Protein AF-A0A929H398-F1 (afdb_monomer_lite)

Radius of gyration: 27.35 Å; chains: 1; bounding box: 56×85×60 Å

Secondary structure (DSSP, 8-state):
-HHHHHHHHHHHHHHHHHHHHHHHHHHHHHHHHHHHHHHHHHHHHHHHHHHTT---HHHHHHHHHHHHHHTT-HHHHHHHTT--TTSHHHHHHHTTTGGGEEEEEEEES-HHHHHHHHHH-EEEES-HHHHSEEE-S-HHHHHHHHHHHGGG-SEEEEEEEEHHHHHHHHHHHHHH--TT--HHHHSBSS--EE-TT--EEEEE-GGGEEEEEETTT--EEE-TT--TT---HHHHHHHHHHHHHHHH--

pLDDT: mean 85.52, std 15.22, range [41.62, 98.5]

Structure (mmCIF, N/CA/C/O backbone):
data_AF-A0A929H398-F1
#
_entry.id   AF-A0A929H398-F1
#
loop_
_atom_site.group_PDB
_atom_site.id
_atom_site.type_symbol
_atom_site.label_atom_id
_atom_site.label_alt_id
_atom_site.label_comp_id
_atom_site.label_asym_id
_atom_site.label_entity_id
_atom_site.label_seq_id
_atom_site.pdbx_PDB_ins_code
_atom_site.Cartn_x
_atom_site.Cartn_y
_atom_site.Cartn_z
_atom_site.occupancy
_atom_site.B_iso_or_equiv
_atom_site.auth_seq_id
_atom_site.auth_comp_id
_atom_site.auth_asym_id
_atom_site.auth_atom_id
_atom_site.pdbx_PDB_model_num
ATOM 1 N N . MET A 1 1 ? -36.535 66.398 -5.851 1.00 57.38 1 MET A N 1
ATOM 2 C CA . MET A 1 1 ? -36.040 65.044 -5.515 1.00 57.38 1 MET A CA 1
ATOM 3 C C . MET A 1 1 ? -34.559 65.052 -5.127 1.00 57.38 1 MET A C 1
ATOM 5 O O . MET A 1 1 ? -34.169 64.205 -4.336 1.00 57.38 1 MET A O 1
ATOM 9 N N . ASP A 1 2 ? -33.770 66.042 -5.559 1.00 66.31 2 ASP A N 1
ATOM 10 C CA . ASP A 1 2 ? -32.311 66.081 -5.338 1.00 66.31 2 ASP A CA 1
ATOM 11 C C . ASP A 1 2 ? -31.867 66.218 -3.870 1.00 66.31 2 ASP A C 1
ATOM 13 O O . ASP A 1 2 ? -30.884 65.599 -3.474 1.00 66.31 2 ASP A O 1
ATOM 17 N N . ASN A 1 3 ? -32.626 66.926 -3.023 1.00 66.12 3 ASN A N 1
ATOM 18 C CA . ASN A 1 3 ? -32.291 67.088 -1.596 1.00 66.12 3 ASN A CA 1
ATOM 19 C C . ASN A 1 3 ? -32.409 65.798 -0.767 1.00 66.12 3 ASN A C 1
ATOM 21 O O . ASN A 1 3 ? -31.748 65.654 0.256 1.00 66.12 3 ASN A O 1
ATOM 25 N N . LEU A 1 4 ? -33.247 64.848 -1.186 1.00 71.19 4 LEU A N 1
ATOM 26 C CA . LEU A 1 4 ? -33.397 63.568 -0.484 1.00 71.19 4 LEU A CA 1
ATOM 27 C C . LEU A 1 4 ? -32.211 62.641 -0.779 1.00 71.19 4 LEU A C 1
ATOM 29 O O . LEU A 1 4 ? -31.753 61.916 0.103 1.00 71.19 4 LEU A O 1
ATOM 33 N N . PHE A 1 5 ? -31.679 62.715 -2.001 1.00 73.00 5 PHE A N 1
ATOM 34 C CA . PHE A 1 5 ? -30.538 61.915 -2.432 1.00 73.00 5 PHE A CA 1
ATOM 35 C C . PHE A 1 5 ? -29.233 62.379 -1.768 1.00 73.00 5 PHE A C 1
ATOM 37 O O . PHE A 1 5 ? -28.449 61.547 -1.318 1.00 73.00 5 PHE A O 1
ATOM 44 N N . THR A 1 6 ? -29.038 63.692 -1.611 1.00 73.06 6 THR A N 1
ATOM 45 C CA . THR A 1 6 ? -27.877 64.258 -0.901 1.00 73.06 6 THR A CA 1
ATOM 46 C C . THR A 1 6 ? -27.891 63.971 0.600 1.00 73.06 6 THR A C 1
ATOM 48 O O . THR A 1 6 ? -26.841 63.677 1.175 1.00 73.06 6 THR A O 1
ATOM 51 N N . ILE A 1 7 ? -29.062 63.981 1.246 1.00 74.50 7 ILE A N 1
ATOM 52 C CA . ILE A 1 7 ? -29.181 63.614 2.668 1.00 74.50 7 ILE A CA 1
ATOM 53 C C . ILE A 1 7 ? -28.866 62.127 2.869 1.00 74.50 7 ILE A C 1
ATOM 55 O O . ILE A 1 7 ? -28.100 61.784 3.768 1.00 74.50 7 ILE A O 1
ATOM 59 N N . LEU A 1 8 ? -29.381 61.244 2.007 1.00 74.50 8 LEU A N 1
ATOM 60 C CA . LEU A 1 8 ? -29.089 59.808 2.069 1.00 74.50 8 LEU A CA 1
ATOM 61 C C . LEU A 1 8 ? -27.610 59.499 1.794 1.00 74.50 8 LEU A C 1
ATOM 63 O O . LEU A 1 8 ? -27.027 58.665 2.487 1.00 74.50 8 LEU A O 1
ATOM 67 N N . SER A 1 9 ? -26.973 60.189 0.841 1.00 73.12 9 SER A N 1
ATOM 68 C CA . SER A 1 9 ? -25.541 60.007 0.574 1.00 73.12 9 SER A CA 1
ATOM 69 C C . SER A 1 9 ? -24.669 60.485 1.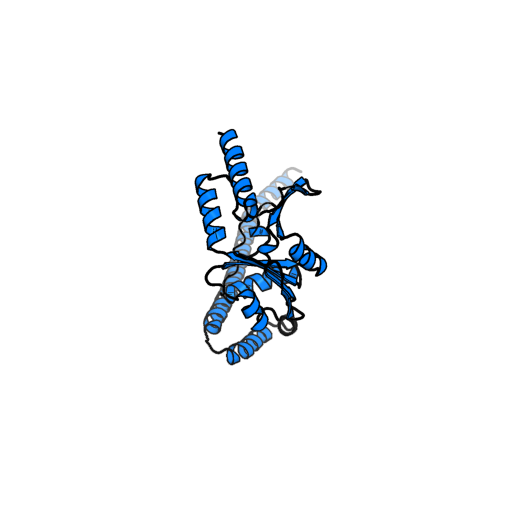735 1.00 73.12 9 SER A C 1
ATOM 71 O O . SER A 1 9 ? -23.677 59.835 2.061 1.00 73.12 9 SER A O 1
ATOM 73 N N . PHE A 1 10 ? -25.053 61.583 2.394 1.00 74.56 10 PHE A N 1
ATOM 74 C CA . PHE A 1 10 ? -24.334 62.104 3.555 1.00 74.56 10 PHE A CA 1
ATOM 75 C C . PHE A 1 10 ? -24.488 61.190 4.777 1.00 74.56 10 PHE A C 1
ATOM 77 O O . PHE A 1 10 ? -23.504 60.891 5.452 1.00 74.56 10 PHE A O 1
ATOM 84 N N . LEU A 1 11 ? -25.698 60.673 5.019 1.00 70.69 11 LEU A N 1
ATOM 85 C CA . LEU A 1 11 ? -25.952 59.718 6.098 1.00 70.69 11 LEU A CA 1
ATOM 86 C C . LEU A 1 11 ? -25.154 58.423 5.893 1.00 70.69 11 LEU A C 1
ATOM 88 O O . LEU A 1 11 ? -24.554 57.909 6.833 1.00 70.69 11 LEU A O 1
ATOM 92 N N . ASN A 1 12 ? -25.098 57.921 4.657 1.00 76.12 12 ASN A N 1
ATOM 93 C CA . ASN A 1 12 ? -24.327 56.726 4.330 1.00 76.12 12 ASN A CA 1
ATOM 94 C C . ASN A 1 12 ? -22.818 56.964 4.513 1.00 76.12 12 ASN A C 1
ATOM 96 O O . ASN A 1 12 ? -22.132 56.128 5.089 1.00 76.12 12 ASN A O 1
ATOM 100 N N . TYR A 1 13 ? -22.305 58.130 4.107 1.00 79.50 13 TYR A N 1
ATOM 101 C CA . TYR A 1 13 ? -20.902 58.499 4.322 1.00 79.50 13 TYR A CA 1
ATOM 102 C C . TYR A 1 13 ? -20.543 58.604 5.812 1.00 79.50 13 TYR A C 1
ATOM 104 O O . TYR A 1 13 ? -19.479 58.146 6.222 1.00 79.50 13 TYR A O 1
ATOM 112 N N . ALA A 1 14 ? -21.445 59.148 6.633 1.00 80.75 14 ALA A N 1
ATOM 113 C CA . ALA A 1 14 ? -21.230 59.277 8.070 1.00 80.75 14 ALA A CA 1
ATOM 114 C C . ALA A 1 14 ? -21.333 57.934 8.815 1.00 80.75 14 ALA A C 1
ATOM 116 O O . ALA A 1 14 ? -20.561 57.697 9.736 1.00 80.75 14 ALA A O 1
ATOM 117 N N . ILE A 1 15 ? -22.258 57.046 8.430 1.00 85.94 15 ILE A N 1
ATOM 118 C CA . ILE A 1 15 ? -22.543 55.794 9.160 1.00 85.94 15 ILE A CA 1
ATOM 119 C C . ILE A 1 15 ? -21.623 54.642 8.729 1.00 85.94 15 ILE A C 1
ATOM 121 O O . ILE A 1 15 ? -21.245 53.807 9.555 1.00 85.94 15 ILE A O 1
ATOM 125 N N . ARG A 1 16 ? -21.221 54.598 7.453 1.00 86.75 16 ARG A N 1
ATOM 126 C CA . ARG A 1 16 ? -20.368 53.543 6.886 1.00 86.75 16 ARG A CA 1
ATOM 127 C C . ARG A 1 16 ? -19.081 53.251 7.677 1.00 86.75 16 ARG A C 1
ATOM 129 O O . ARG A 1 16 ? -18.865 52.071 7.953 1.00 86.75 16 ARG A O 1
ATOM 136 N N . PRO A 1 17 ? -18.258 54.232 8.107 1.00 89.75 17 PRO A N 1
ATOM 137 C CA . PRO A 1 17 ? -17.037 53.926 8.858 1.00 89.75 17 PRO A CA 1
ATOM 138 C C . PRO A 1 17 ? -17.324 53.248 10.206 1.00 89.75 17 PRO A C 1
ATOM 140 O O . PRO A 1 17 ? -16.555 52.394 10.639 1.00 89.75 17 PRO A O 1
ATOM 143 N N . TYR A 1 18 ? -18.450 53.563 10.855 1.00 92.38 18 TYR A N 1
ATOM 144 C CA . TYR A 1 18 ? -18.839 52.924 12.116 1.00 92.38 18 TYR A CA 1
ATOM 145 C C . TYR A 1 18 ? -19.336 51.488 11.913 1.00 92.38 18 TYR A C 1
ATOM 147 O O . TYR A 1 18 ? -19.052 50.626 12.742 1.00 92.38 18 TYR A O 1
ATOM 155 N N . LEU A 1 19 ? -20.031 51.207 10.804 1.00 91.81 19 LEU A N 1
ATOM 156 C CA . LEU A 1 19 ? -20.419 49.841 10.435 1.00 91.81 19 LEU A CA 1
ATOM 157 C C . LEU A 1 19 ? -19.199 48.982 10.088 1.00 91.81 19 LEU A C 1
ATOM 159 O O . LEU A 1 19 ? -19.104 47.844 10.548 1.00 91.81 19 LEU A O 1
ATOM 163 N N . GLU A 1 20 ? -18.250 49.529 9.326 1.00 89.38 20 GLU A N 1
ATOM 164 C CA . GLU A 1 20 ? -16.993 48.851 8.990 1.00 89.38 20 GLU A CA 1
ATOM 165 C C . GLU A 1 20 ? -16.172 48.550 10.256 1.00 89.38 20 GLU A C 1
ATOM 167 O O . GLU A 1 20 ? -15.703 47.424 10.439 1.00 89.38 20 GLU A O 1
ATOM 172 N N . LEU A 1 21 ? -16.084 49.506 11.187 1.00 94.00 21 LEU A N 1
ATOM 173 C CA . LEU A 1 21 ? -15.410 49.317 12.474 1.00 94.00 21 LEU A CA 1
ATOM 174 C C . LEU A 1 21 ? -16.133 48.291 13.364 1.00 94.00 21 LEU A C 1
ATOM 176 O O . LEU A 1 21 ? -15.485 47.454 13.996 1.00 94.00 21 LEU A O 1
ATOM 180 N N . GLY A 1 22 ? -17.469 48.295 13.374 1.00 95.62 22 GLY A N 1
ATOM 181 C CA . GLY A 1 22 ? -18.275 47.299 14.080 1.00 95.62 22 GLY A CA 1
ATOM 182 C C . GLY A 1 22 ? -18.056 45.879 13.551 1.00 95.62 22 GLY A C 1
ATOM 183 O O . GLY A 1 22 ? -17.821 44.956 14.331 1.00 95.62 22 GLY A O 1
ATOM 184 N N . LEU A 1 23 ? -18.056 45.703 12.226 1.00 93.38 23 LEU A N 1
ATOM 185 C CA . LEU A 1 23 ? -17.760 44.418 11.585 1.00 93.38 23 LEU A CA 1
ATOM 186 C C . LEU A 1 23 ? -16.341 43.935 11.903 1.00 93.38 23 LEU A C 1
ATOM 188 O O . LEU A 1 23 ? -16.146 42.753 12.194 1.00 93.38 23 LEU A O 1
ATOM 192 N N . PHE A 1 24 ? -15.363 44.842 11.905 1.00 95.62 24 PHE A N 1
ATOM 193 C CA . PHE A 1 24 ? -13.982 44.516 12.251 1.00 95.62 24 PHE A CA 1
ATOM 194 C C . PHE A 1 24 ? -13.849 44.012 13.697 1.00 95.62 24 PHE A C 1
ATOM 196 O O . PHE A 1 24 ? -13.188 43.001 13.944 1.00 95.62 24 PHE A O 1
ATOM 203 N N . LEU A 1 25 ? -14.536 44.648 14.652 1.00 96.38 25 LEU A N 1
ATOM 204 C CA . LEU A 1 25 ? -14.557 44.198 16.047 1.00 96.38 25 LEU A CA 1
ATOM 205 C C . LEU A 1 25 ? -15.201 42.814 16.203 1.00 96.38 25 LEU A C 1
ATOM 207 O O . LEU A 1 25 ? -14.658 41.966 16.913 1.00 96.38 25 LEU A O 1
ATOM 211 N N . ILE A 1 26 ? -16.313 42.549 15.509 1.00 96.31 26 ILE A N 1
ATOM 212 C CA . ILE A 1 26 ? -16.963 41.228 15.516 1.00 96.31 26 ILE A CA 1
ATOM 213 C C . ILE A 1 26 ? -16.012 40.159 14.969 1.00 96.31 26 ILE A C 1
ATOM 215 O O . ILE A 1 26 ? -15.883 39.083 15.558 1.00 96.31 26 ILE A O 1
ATOM 219 N N . LEU A 1 27 ? -15.300 40.459 13.879 1.00 95.06 27 LEU A N 1
ATOM 220 C CA . LEU A 1 27 ? -14.342 39.532 13.284 1.00 95.06 27 LEU A CA 1
ATOM 221 C C . LEU A 1 27 ? -13.202 39.192 14.255 1.00 95.06 27 LEU A C 1
ATOM 223 O O . LEU A 1 27 ? -12.856 38.020 14.395 1.00 95.06 27 LEU A O 1
ATOM 227 N N . ILE A 1 28 ? -12.661 40.179 14.978 1.00 96.56 28 ILE A N 1
ATOM 228 C CA . ILE A 1 28 ? -11.625 39.952 16.000 1.00 96.56 28 ILE A CA 1
ATOM 229 C C . ILE A 1 28 ? -12.134 39.020 17.103 1.00 96.56 28 ILE A C 1
ATOM 231 O O . ILE A 1 28 ? -11.418 38.101 17.503 1.00 96.56 28 ILE A O 1
ATOM 235 N N . VAL A 1 29 ? -13.371 39.212 17.573 1.00 96.44 29 VAL A N 1
ATOM 236 C CA . VAL A 1 29 ? -13.972 38.343 18.597 1.00 96.44 29 VAL A CA 1
ATOM 237 C C . VAL A 1 29 ? -14.114 36.910 18.082 1.00 96.44 29 VAL A C 1
ATOM 239 O O . VAL A 1 29 ? -13.760 35.969 18.794 1.00 96.44 29 VAL A O 1
ATOM 242 N N . ILE A 1 30 ? -14.561 36.728 16.836 1.00 96.19 30 ILE A N 1
ATOM 243 C CA . ILE A 1 30 ? -14.689 35.404 16.211 1.00 96.19 30 ILE A CA 1
ATOM 244 C C . ILE A 1 30 ? -13.317 34.736 16.059 1.00 96.19 30 ILE A C 1
ATOM 246 O O . ILE A 1 30 ? -13.159 33.576 16.440 1.00 96.19 30 ILE A O 1
ATOM 250 N N . ILE A 1 31 ? -12.310 35.455 15.553 1.00 94.69 31 ILE A N 1
ATOM 251 C CA . ILE A 1 31 ? -10.945 34.931 15.398 1.00 94.69 31 ILE A CA 1
ATOM 252 C C . ILE A 1 31 ? -10.363 34.554 16.764 1.00 94.69 31 ILE A C 1
ATOM 254 O O . ILE A 1 31 ? -9.813 33.464 16.912 1.00 94.69 31 ILE A O 1
ATOM 258 N N . GLY A 1 32 ? -10.527 35.405 17.780 1.00 95.88 32 GLY A N 1
ATOM 259 C CA . GLY A 1 32 ? -10.082 35.126 19.145 1.00 95.88 32 GLY A CA 1
ATOM 260 C C . GLY A 1 32 ? -10.767 33.895 19.739 1.00 95.88 32 GLY A C 1
ATOM 261 O O . GLY A 1 32 ? -10.106 33.031 20.318 1.00 95.88 32 GLY A O 1
ATOM 262 N N . TYR A 1 33 ? -12.079 33.759 19.537 1.00 96.25 33 TYR A N 1
ATOM 263 C CA . TYR A 1 33 ? -12.840 32.586 19.958 1.00 96.25 33 TYR A CA 1
ATOM 264 C C . TYR A 1 33 ? -12.350 31.303 19.274 1.00 96.25 33 TYR A C 1
ATOM 266 O O . TYR A 1 33 ? -12.095 30.301 19.948 1.00 96.25 33 TYR A O 1
ATOM 274 N N . LEU A 1 34 ? -12.166 31.336 17.951 1.00 90.69 34 LEU A N 1
ATOM 275 C CA . LEU A 1 34 ? -11.650 30.205 17.178 1.00 90.69 34 LEU A CA 1
ATOM 276 C C . LEU A 1 34 ? -10.226 29.839 17.603 1.00 90.69 34 LEU A C 1
ATOM 278 O O . LEU A 1 34 ? -9.928 28.659 17.786 1.00 90.69 34 LEU A O 1
ATOM 282 N N . TYR A 1 35 ? -9.366 30.829 17.836 1.00 92.56 35 TYR A N 1
ATOM 283 C CA . TYR A 1 35 ? -8.008 30.615 18.326 1.00 92.56 35 TYR A CA 1
ATOM 284 C C . TYR A 1 35 ? -8.000 29.947 19.707 1.00 92.56 35 TYR A C 1
ATOM 286 O O . TYR A 1 35 ? -7.273 28.977 19.926 1.00 92.56 35 TYR A O 1
ATOM 294 N N . LEU A 1 36 ? -8.853 30.398 20.632 1.00 89.00 36 LEU A N 1
ATOM 295 C CA . LEU A 1 36 ? -8.996 29.773 21.950 1.00 89.00 36 LEU A CA 1
ATOM 296 C C . LEU A 1 36 ? -9.533 28.342 21.853 1.00 89.00 36 LEU A C 1
ATOM 298 O O . LEU A 1 36 ? -9.040 27.456 22.557 1.00 89.00 36 LEU A O 1
ATOM 302 N N . GLN A 1 37 ? -10.508 28.091 20.977 1.00 85.62 37 GLN A N 1
ATOM 303 C CA . GLN A 1 37 ? -11.000 26.740 20.708 1.00 85.62 37 GLN A CA 1
ATOM 304 C C . GLN A 1 37 ? -9.895 25.831 20.158 1.00 85.62 37 GLN A C 1
ATOM 306 O O . GLN A 1 37 ? -9.725 24.711 20.642 1.00 85.62 37 GLN A O 1
ATOM 311 N N . LEU A 1 38 ? -9.120 26.313 19.184 1.00 76.69 38 LEU A N 1
ATOM 312 C CA . LEU A 1 38 ? -8.005 25.574 18.600 1.00 76.69 38 LEU A CA 1
ATOM 313 C C . LEU A 1 38 ? -6.926 25.284 19.643 1.00 76.69 38 LEU A C 1
ATOM 315 O O . LEU A 1 38 ? -6.490 24.142 19.755 1.00 76.69 38 LEU A O 1
ATOM 319 N N . LYS A 1 39 ? -6.560 26.265 20.475 1.00 80.00 39 LYS A N 1
ATOM 320 C CA . LYS A 1 39 ? -5.567 26.083 21.543 1.00 80.00 39 LYS A CA 1
ATOM 321 C C . LYS A 1 39 ? -6.023 25.063 22.588 1.00 80.00 39 LYS A C 1
ATOM 323 O O . LYS A 1 39 ? -5.235 24.211 22.986 1.00 80.00 39 LYS A O 1
ATOM 328 N N . LYS A 1 40 ? -7.300 25.091 22.995 1.00 76.44 40 LYS A N 1
ATOM 329 C CA . LYS A 1 40 ? -7.873 24.071 23.893 1.00 76.44 40 LYS A CA 1
ATOM 330 C C . LYS A 1 40 ? -7.794 22.672 23.282 1.00 76.44 40 LYS A C 1
ATOM 332 O O . LYS A 1 40 ? -7.387 21.741 23.971 1.00 76.44 40 LYS A O 1
ATOM 337 N N . LYS A 1 41 ? -8.132 22.529 21.996 1.00 69.94 41 LYS A N 1
ATOM 338 C CA . LYS A 1 41 ? -8.019 21.250 21.277 1.00 69.94 41 LYS A CA 1
ATOM 339 C C . LYS A 1 41 ? -6.563 20.788 21.174 1.00 69.94 41 LYS A C 1
ATOM 341 O O . LYS A 1 41 ? -6.295 19.617 21.406 1.00 69.94 41 LYS A O 1
ATOM 346 N N . ASN A 1 42 ? -5.626 21.697 20.911 1.00 70.31 42 ASN A N 1
ATOM 347 C CA . ASN A 1 42 ? -4.208 21.367 20.770 1.00 70.31 42 ASN A CA 1
ATOM 348 C C . ASN A 1 42 ? -3.577 20.908 22.095 1.00 70.31 42 ASN A C 1
ATOM 350 O O . ASN A 1 42 ? -2.883 19.898 22.126 1.00 70.31 42 ASN A O 1
ATOM 354 N N . ASN A 1 43 ? -3.892 21.585 23.204 1.00 68.69 43 ASN A N 1
ATOM 355 C CA . ASN A 1 43 ? -3.453 21.164 24.538 1.00 68.69 43 ASN A CA 1
ATOM 356 C C . ASN A 1 43 ? -4.049 19.803 24.929 1.00 68.69 43 ASN A C 1
ATOM 358 O O . ASN A 1 43 ? -3.390 18.994 25.572 1.00 68.69 43 ASN A O 1
ATOM 362 N N . TYR A 1 44 ? -5.295 19.534 24.532 1.00 64.38 44 TYR A N 1
ATOM 363 C CA . TYR A 1 44 ? -5.934 18.241 24.771 1.00 64.38 44 TYR A CA 1
ATOM 364 C C . TYR A 1 44 ? -5.277 17.115 23.957 1.00 64.38 44 TYR A C 1
ATOM 366 O O . TYR A 1 44 ? -5.068 16.025 24.480 1.00 64.38 44 TYR A O 1
ATOM 374 N N . ILE A 1 45 ? -4.888 17.394 22.710 1.00 59.09 45 ILE A N 1
ATOM 375 C CA . ILE A 1 45 ? -4.116 16.468 21.873 1.00 59.09 45 ILE A CA 1
ATOM 376 C C . ILE A 1 45 ? -2.742 16.202 22.500 1.00 59.09 45 ILE A C 1
ATOM 378 O O . ILE A 1 45 ? -2.364 15.044 22.616 1.00 59.09 45 ILE A O 1
ATOM 382 N N . GLN A 1 46 ? -2.032 17.231 22.976 1.00 60.88 46 GLN A N 1
ATOM 383 C CA . GLN A 1 46 ? -0.750 17.052 23.673 1.00 60.88 46 GLN A CA 1
ATOM 384 C C . GLN A 1 46 ? -0.882 16.200 24.943 1.00 60.88 46 GLN A C 1
ATOM 386 O O . GLN A 1 46 ? -0.088 15.293 25.148 1.00 60.88 46 GLN A O 1
ATOM 391 N N . LEU A 1 47 ? -1.940 16.393 25.737 1.00 65.69 47 LEU A N 1
ATOM 392 C CA . LEU A 1 47 ? -2.213 15.546 26.905 1.00 65.69 47 LEU A CA 1
ATOM 393 C C . LEU A 1 47 ? -2.508 14.084 26.537 1.00 65.69 47 LEU A C 1
ATOM 395 O O . LEU A 1 47 ? -2.210 13.188 27.323 1.00 65.69 47 LEU A O 1
ATOM 399 N N . ILE A 1 48 ? -3.103 13.832 25.367 1.00 60.75 48 ILE A N 1
ATOM 400 C CA . ILE A 1 48 ? -3.259 12.474 24.828 1.00 60.75 48 ILE A CA 1
ATOM 401 C C . ILE A 1 48 ? -1.893 11.925 24.394 1.00 60.75 48 ILE A C 1
ATOM 403 O O . ILE A 1 48 ? -1.580 10.784 24.715 1.00 60.75 48 ILE A O 1
ATOM 407 N N . PHE A 1 49 ? -1.064 12.732 23.729 1.00 56.06 49 PHE A N 1
ATOM 408 C CA . PHE A 1 49 ? 0.297 12.358 23.325 1.00 56.06 49 PHE A CA 1
ATOM 409 C C . PHE A 1 49 ? 1.171 11.953 24.517 1.00 56.06 49 PHE A C 1
ATOM 411 O O . PHE A 1 49 ? 1.789 10.891 24.478 1.00 56.06 49 PHE A O 1
ATOM 418 N N . ASP A 1 50 ? 1.169 12.748 25.586 1.00 60.22 50 ASP A N 1
ATOM 419 C CA . ASP A 1 50 ? 1.981 12.493 26.779 1.00 60.22 50 ASP A CA 1
ATOM 420 C C . ASP A 1 50 ? 1.526 11.228 27.526 1.00 60.22 50 ASP A C 1
ATOM 422 O O . ASP A 1 50 ? 2.341 10.521 28.116 1.00 60.22 50 ASP A O 1
ATOM 426 N N . LYS A 1 51 ? 0.226 10.901 27.476 1.00 57.47 51 LYS A N 1
ATOM 427 C CA . LYS A 1 51 ? -0.341 9.716 28.144 1.00 57.47 51 LYS A CA 1
ATOM 428 C C . LYS A 1 51 ? -0.266 8.433 27.319 1.00 57.47 51 LYS A C 1
ATOM 430 O O . LYS A 1 51 ? -0.205 7.356 27.897 1.00 57.47 51 LYS A O 1
ATOM 435 N N . LEU A 1 52 ? -0.214 8.530 25.990 1.00 57.00 52 LEU A N 1
ATOM 436 C CA . LEU A 1 52 ? 0.011 7.384 25.096 1.00 57.00 52 LEU A CA 1
ATOM 437 C C . LEU A 1 52 ? 1.470 6.899 25.086 1.00 57.00 52 LEU A C 1
ATOM 439 O O . LEU A 1 52 ? 1.767 5.864 24.498 1.00 57.00 52 LEU A O 1
ATOM 443 N N . HIS A 1 53 ? 2.388 7.621 25.734 1.00 55.47 53 HIS A N 1
ATOM 444 C CA . HIS A 1 53 ? 3.779 7.198 25.915 1.00 55.47 53 HIS A CA 1
ATOM 445 C C . HIS A 1 53 ? 3.985 6.220 27.091 1.00 55.47 53 HIS A C 1
ATOM 447 O O . HIS A 1 53 ? 5.119 5.837 27.381 1.00 55.47 53 HIS A O 1
ATOM 453 N N . ILE A 1 54 ? 2.912 5.803 27.774 1.00 54.03 54 ILE A N 1
ATOM 454 C CA . ILE A 1 54 ? 2.966 4.854 28.892 1.00 54.03 54 ILE A CA 1
ATOM 455 C C . ILE A 1 54 ? 3.023 3.419 28.337 1.00 54.03 54 ILE A C 1
ATOM 457 O O . ILE A 1 54 ? 2.106 2.958 27.665 1.00 54.03 54 ILE A O 1
ATOM 461 N N . GLN A 1 55 ? 4.128 2.719 28.612 1.00 47.53 55 GLN A N 1
ATOM 462 C CA . GLN A 1 55 ? 4.506 1.396 28.083 1.00 47.53 55 GLN A CA 1
ATOM 463 C C . GLN A 1 55 ? 3.761 0.197 28.714 1.00 47.53 55 GLN A C 1
ATOM 465 O O . GLN A 1 55 ? 4.347 -0.877 28.840 1.00 47.53 55 GLN A O 1
ATOM 470 N N . ASP A 1 56 ? 2.493 0.339 29.108 1.00 56.75 56 ASP A N 1
ATOM 471 C CA . ASP A 1 56 ? 1.750 -0.760 29.745 1.00 56.75 56 ASP A CA 1
ATOM 472 C C . ASP A 1 56 ? 0.452 -1.116 28.979 1.00 56.75 56 ASP A C 1
ATOM 474 O O . ASP A 1 56 ? -0.509 -0.339 28.994 1.00 56.75 56 ASP A O 1
ATOM 478 N N . PRO A 1 57 ? 0.406 -2.261 28.265 1.00 52.22 57 PRO A N 1
ATOM 479 C CA . PRO A 1 57 ? -0.660 -2.595 27.313 1.00 52.22 57 PRO A CA 1
ATOM 480 C C . PRO A 1 57 ? -2.025 -2.905 27.949 1.00 52.22 57 PRO A C 1
ATOM 482 O O . PRO A 1 57 ? -3.049 -2.797 27.266 1.00 52.22 57 PRO A O 1
ATOM 485 N N . GLU A 1 58 ? -2.075 -3.283 29.230 1.00 56.09 58 GLU A N 1
ATOM 486 C CA . GLU A 1 58 ? -3.348 -3.488 29.942 1.00 56.09 58 GLU A CA 1
ATOM 487 C C . GLU A 1 58 ? -3.936 -2.158 30.434 1.00 56.09 58 GLU A C 1
ATOM 489 O O . GLU A 1 58 ? -5.140 -1.924 30.294 1.00 56.09 58 GLU A O 1
ATOM 494 N N . LEU A 1 59 ? -3.077 -1.242 30.892 1.00 55.03 59 LEU A N 1
ATOM 495 C CA . LEU A 1 59 ? -3.463 0.099 31.335 1.00 55.03 59 LEU A CA 1
ATOM 496 C C . LEU A 1 59 ? -3.942 0.973 30.159 1.00 55.03 59 LEU A C 1
ATOM 498 O O . LEU A 1 59 ? -4.903 1.734 30.281 1.00 55.03 59 LEU A O 1
ATOM 502 N N . GLU A 1 60 ? -3.314 0.814 28.989 1.00 60.12 60 GLU A N 1
ATOM 503 C CA . GLU A 1 60 ? -3.621 1.572 27.772 1.00 60.12 60 GLU A CA 1
ATOM 504 C C . GLU A 1 60 ? -5.072 1.356 27.310 1.00 60.12 60 GLU A C 1
ATOM 506 O O . GLU A 1 60 ? -5.752 2.308 26.926 1.00 60.12 60 GLU A O 1
ATOM 511 N N . LYS A 1 61 ? -5.589 0.120 27.385 1.00 57.25 61 LYS A N 1
ATOM 512 C CA . LYS A 1 61 ? -6.961 -0.199 26.955 1.00 57.25 61 LYS A CA 1
ATOM 513 C C . LYS A 1 61 ? -8.007 0.444 27.856 1.00 57.25 61 LYS A C 1
ATOM 515 O O . LYS A 1 61 ? -8.949 1.055 27.347 1.00 57.25 61 LYS A O 1
ATOM 520 N N . GLU A 1 62 ? -7.838 0.330 29.171 1.00 61.50 62 GLU A N 1
ATOM 521 C CA . GLU A 1 62 ? -8.797 0.860 30.140 1.00 61.50 62 GLU A CA 1
ATOM 522 C C . GLU A 1 62 ? -8.812 2.398 30.112 1.00 61.50 62 GLU A C 1
ATOM 524 O O . GLU A 1 62 ? -9.877 3.025 30.028 1.00 61.50 62 GLU A O 1
ATOM 529 N N . GLU A 1 63 ? -7.637 3.028 30.054 1.00 59.72 63 GLU A N 1
ATOM 530 C CA . GLU A 1 63 ? -7.527 4.483 29.974 1.00 59.72 63 GLU A CA 1
ATOM 531 C C . GLU A 1 63 ? -8.017 5.045 28.635 1.00 59.72 63 GLU A C 1
ATOM 533 O O . GLU A 1 63 ? -8.740 6.047 28.629 1.00 59.72 63 GLU A O 1
ATOM 538 N N . LEU A 1 64 ? -7.740 4.375 27.509 1.00 58.34 64 LEU A N 1
ATOM 539 C CA . LEU A 1 64 ? -8.302 4.737 26.205 1.00 58.34 64 LEU A CA 1
ATOM 540 C C . LEU A 1 64 ? -9.828 4.661 26.215 1.00 58.34 64 LEU A C 1
ATOM 542 O O . LEU A 1 64 ? -10.485 5.601 25.766 1.00 58.34 64 LEU A O 1
ATOM 546 N N . THR A 1 65 ? -10.422 3.607 26.782 1.00 56.47 65 THR A N 1
ATOM 547 C CA . THR A 1 65 ? -11.887 3.530 26.915 1.00 56.47 65 THR A CA 1
ATOM 548 C C . THR A 1 65 ? -12.455 4.633 27.808 1.00 56.47 65 THR A C 1
ATOM 550 O O . THR A 1 65 ? -13.534 5.166 27.530 1.00 56.47 65 THR A O 1
ATOM 553 N N . LYS A 1 66 ? -11.714 5.066 28.831 1.00 62.59 66 LYS A N 1
ATOM 554 C CA . LYS A 1 66 ? -12.099 6.171 29.719 1.00 62.59 66 LYS A CA 1
ATOM 555 C C . LYS A 1 66 ? -11.987 7.541 29.037 1.00 62.59 66 LYS A C 1
ATOM 557 O O . LYS A 1 66 ? -12.801 8.426 29.292 1.00 62.59 66 LYS A O 1
ATOM 562 N N . ILE A 1 67 ? -11.014 7.720 28.144 1.00 59.50 67 ILE A N 1
ATOM 563 C CA . ILE A 1 67 ? -10.856 8.926 27.317 1.00 59.50 67 ILE A CA 1
ATOM 564 C C . ILE A 1 67 ? -11.949 8.978 26.241 1.00 59.50 67 ILE A C 1
ATOM 566 O O . ILE A 1 67 ? -12.634 9.991 26.111 1.00 59.50 67 ILE A O 1
ATOM 570 N N . LEU A 1 68 ? -12.181 7.871 25.532 1.00 55.34 68 LEU A N 1
ATOM 571 C CA . LEU A 1 68 ? -13.201 7.758 24.483 1.00 55.34 68 LEU A CA 1
ATOM 572 C C . LEU A 1 68 ? -14.627 7.942 25.024 1.00 55.34 68 LEU A C 1
ATOM 574 O O . LEU A 1 68 ? -15.450 8.597 24.387 1.00 55.34 68 LEU A O 1
ATOM 578 N N . SER A 1 69 ? -14.911 7.431 26.224 1.00 56.69 69 SER A N 1
ATOM 579 C CA . SER A 1 69 ? -16.203 7.639 26.894 1.00 56.69 69 SER A CA 1
ATOM 580 C C . SER A 1 69 ? -16.399 9.080 27.383 1.00 56.69 69 SER A C 1
ATOM 582 O O . SER A 1 69 ? -17.501 9.615 27.258 1.00 56.69 69 SER A O 1
ATOM 584 N N . LYS A 1 70 ? -15.341 9.760 27.856 1.00 58.91 70 LYS A N 1
ATOM 585 C CA . LYS A 1 70 ? -15.386 11.197 28.203 1.00 58.91 70 LYS A CA 1
ATOM 586 C C . LYS A 1 70 ? -15.605 12.113 26.998 1.00 58.91 70 LYS A C 1
ATOM 588 O O . LYS A 1 70 ? -16.092 13.224 27.175 1.00 58.91 70 LYS A O 1
ATOM 593 N N . LEU A 1 71 ? -15.282 11.657 25.789 1.00 53.62 71 LEU A N 1
ATOM 594 C CA . LEU A 1 71 ? -15.483 12.411 24.551 1.00 53.62 71 LEU A CA 1
ATOM 595 C C . LEU A 1 71 ? -16.940 12.385 24.035 1.00 53.62 71 LEU A C 1
ATOM 597 O O . LEU A 1 71 ? -17.191 12.897 22.949 1.00 53.62 71 LEU A O 1
ATOM 601 N N . GLN A 1 72 ? -17.900 11.802 24.774 1.00 50.41 72 GLN A N 1
ATOM 602 C CA . GLN A 1 72 ? -19.283 11.570 24.310 1.00 50.41 72 GLN A CA 1
ATOM 603 C C . GLN A 1 72 ? -19.359 10.825 22.965 1.00 50.41 72 GLN A C 1
ATOM 605 O O . GLN A 1 72 ? -20.369 10.877 22.270 1.00 50.41 72 GLN A O 1
ATOM 610 N N . ILE A 1 73 ? -18.320 10.067 22.605 1.00 53.25 73 ILE A N 1
ATOM 611 C CA . ILE A 1 73 ? -18.310 9.254 21.389 1.00 53.25 73 ILE A CA 1
ATOM 6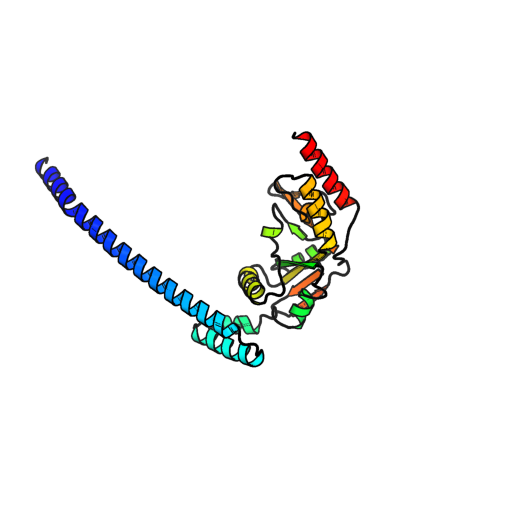12 C C . ILE A 1 73 ? -18.704 7.823 21.754 1.00 53.25 73 ILE A C 1
ATOM 614 O O . ILE A 1 73 ? -17.951 6.868 21.581 1.00 53.25 73 ILE A O 1
ATOM 618 N N . ILE A 1 74 ? -19.910 7.680 22.303 1.00 43.88 74 ILE A N 1
ATOM 619 C CA . ILE A 1 74 ? -20.509 6.383 22.657 1.00 43.88 74 ILE A CA 1
ATOM 620 C C . ILE A 1 74 ? -20.659 5.490 21.403 1.00 43.88 74 ILE A C 1
ATOM 622 O O . ILE A 1 74 ? -20.676 4.264 21.503 1.00 43.88 74 ILE A O 1
ATOM 626 N N . GLU A 1 75 ? -20.679 6.082 20.204 1.00 47.16 75 GLU A N 1
ATOM 627 C CA . GLU A 1 75 ? -20.628 5.346 18.936 1.00 47.16 75 GLU A CA 1
ATOM 628 C C . GLU A 1 75 ? -19.226 4.821 18.581 1.00 47.16 75 GLU A C 1
ATOM 630 O O . GLU A 1 75 ? -19.125 3.724 18.034 1.00 47.16 75 GLU A O 1
ATOM 635 N N . LEU A 1 76 ? -18.131 5.510 18.941 1.00 44.50 76 LEU A N 1
ATOM 636 C CA . LEU A 1 76 ? -16.780 5.024 18.621 1.00 44.50 76 LEU A CA 1
ATOM 637 C C . LEU A 1 76 ? -16.406 3.801 19.448 1.00 44.50 76 LEU A C 1
ATOM 639 O O . LEU A 1 76 ? -15.751 2.912 18.925 1.00 44.50 76 LEU A O 1
ATOM 643 N N . THR A 1 77 ? -16.824 3.708 20.710 1.00 41.62 77 THR A N 1
ATOM 644 C CA . THR A 1 77 ? -16.504 2.538 21.543 1.00 41.62 77 THR A CA 1
ATOM 645 C C . THR A 1 77 ? -17.195 1.267 21.042 1.00 41.62 77 THR A C 1
ATOM 647 O O . THR A 1 77 ? -16.601 0.197 21.117 1.00 41.62 77 THR A O 1
ATOM 650 N N . LYS A 1 78 ? -18.387 1.366 20.434 1.00 42.50 78 LYS A N 1
ATOM 651 C CA . LYS A 1 78 ? -19.031 0.241 19.724 1.00 42.50 78 LYS A CA 1
ATOM 652 C C . LYS A 1 78 ? -18.399 -0.077 18.361 1.00 42.50 78 LYS A C 1
ATOM 654 O O . LYS A 1 78 ? -18.486 -1.217 17.915 1.00 42.50 78 LYS A O 1
ATOM 659 N N . ILE A 1 79 ? -17.770 0.900 17.703 1.00 47.53 79 ILE A N 1
ATOM 660 C CA . ILE A 1 79 ? -17.008 0.699 16.455 1.00 47.53 79 ILE A CA 1
ATOM 661 C C . ILE A 1 79 ? -15.644 0.051 16.753 1.00 47.53 79 ILE A C 1
ATOM 663 O O . ILE A 1 79 ? -15.220 -0.848 16.035 1.00 47.53 79 ILE A O 1
ATOM 667 N N . VAL A 1 80 ? -14.991 0.444 17.849 1.00 50.25 80 VAL A N 1
ATOM 668 C CA . VAL A 1 80 ? -13.679 -0.067 18.281 1.00 50.25 80 VAL A CA 1
ATOM 669 C C . VAL A 1 80 ? -13.750 -1.523 18.761 1.00 50.25 80 VAL A C 1
ATOM 671 O O . VAL A 1 80 ? -12.769 -2.242 18.634 1.00 50.25 80 VAL A O 1
ATOM 674 N N . THR A 1 81 ? -14.896 -2.015 19.245 1.00 52.81 81 THR A N 1
ATOM 675 C CA . THR A 1 81 ? -15.018 -3.423 19.675 1.00 52.81 81 THR A CA 1
ATOM 676 C C . THR A 1 81 ? -15.209 -4.434 18.539 1.00 52.81 81 THR A C 1
ATOM 678 O O . THR A 1 81 ? -15.047 -5.630 18.776 1.00 52.81 81 THR A O 1
ATOM 681 N N . LYS A 1 82 ? -15.522 -3.997 17.310 1.00 67.06 82 LYS A N 1
ATOM 682 C CA . LYS A 1 82 ? -15.552 -4.876 16.120 1.00 67.06 82 LYS A CA 1
ATOM 683 C C . LYS A 1 82 ? -14.301 -4.776 15.254 1.00 67.06 82 LYS A C 1
ATOM 685 O O . LYS A 1 82 ? -1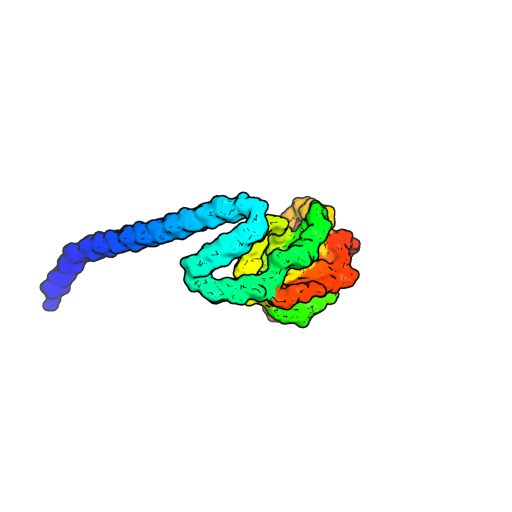4.074 -5.655 14.431 1.00 67.06 82 LYS A O 1
ATOM 690 N N . ASP A 1 83 ? -13.524 -3.716 15.421 1.00 87.12 83 ASP A N 1
ATOM 691 C CA . ASP A 1 83 ? -12.345 -3.452 14.613 1.00 87.12 83 ASP A CA 1
ATOM 692 C C . ASP A 1 83 ? -11.158 -4.288 15.099 1.00 87.12 83 ASP A C 1
ATOM 694 O O . ASP A 1 83 ? -10.584 -4.062 16.164 1.00 87.12 83 ASP A O 1
ATOM 698 N N . LYS A 1 84 ? -10.811 -5.294 14.307 1.00 92.12 84 LYS A N 1
ATOM 699 C CA . LYS A 1 84 ? -9.736 -6.247 14.569 1.00 92.12 84 LYS A CA 1
ATOM 700 C C . LYS A 1 84 ? -8.411 -5.823 13.945 1.00 92.12 84 LYS A C 1
ATOM 702 O O . LYS A 1 84 ? -7.452 -6.580 14.059 1.00 92.12 84 LYS A O 1
ATOM 707 N N . PHE A 1 85 ? -8.316 -4.651 13.304 1.00 93.94 85 PHE A N 1
ATOM 708 C CA . PHE A 1 85 ? -7.099 -4.211 12.610 1.00 93.94 85 PHE A CA 1
ATOM 709 C C . PHE A 1 85 ? -5.852 -4.264 13.507 1.00 93.94 85 PHE A C 1
ATOM 711 O O . PHE A 1 85 ? -4.785 -4.690 13.072 1.00 93.94 85 PHE A O 1
ATOM 718 N N . PHE A 1 86 ? -5.996 -3.856 14.771 1.00 92.25 86 PHE A N 1
ATOM 719 C CA . PHE A 1 86 ? -4.905 -3.808 15.749 1.00 92.25 86 PHE A CA 1
ATOM 720 C C . PHE A 1 86 ? -4.735 -5.100 16.554 1.00 92.25 86 PHE A C 1
ATOM 722 O O . PHE A 1 86 ? -3.997 -5.104 17.536 1.00 92.25 86 PHE A O 1
ATOM 729 N N . ASN A 1 87 ? -5.396 -6.191 16.162 1.00 92.38 87 ASN A N 1
ATOM 730 C CA . ASN A 1 87 ? -5.143 -7.4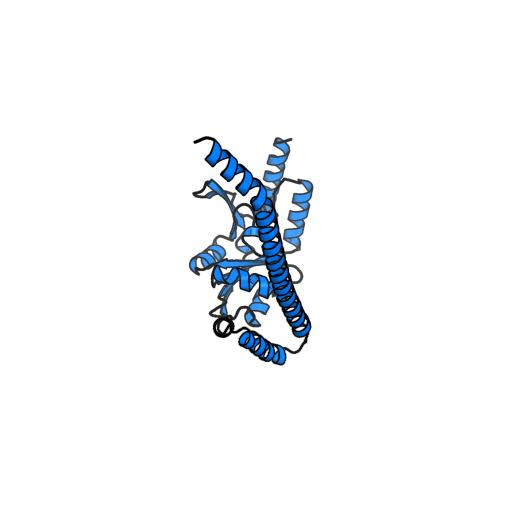87 16.773 1.00 92.38 87 ASN A CA 1
ATOM 731 C C . ASN A 1 87 ? -3.746 -7.989 16.392 1.00 92.38 87 ASN A C 1
ATOM 733 O O . ASN A 1 87 ? -3.305 -7.835 15.250 1.00 92.38 87 ASN A O 1
ATOM 737 N N . ASP A 1 88 ? -3.086 -8.668 17.328 1.00 91.81 88 ASP A N 1
ATOM 738 C CA . ASP A 1 88 ? -1.719 -9.159 17.138 1.00 91.81 88 ASP A CA 1
ATOM 739 C C . ASP A 1 88 ? -1.591 -10.084 15.927 1.00 91.81 88 ASP A C 1
ATOM 741 O O . ASP A 1 88 ? -0.595 -10.029 15.215 1.00 91.81 88 ASP A O 1
ATOM 745 N N . ASN A 1 89 ? -2.609 -10.899 15.633 1.00 94.75 89 ASN A N 1
ATOM 746 C CA . ASN A 1 89 ? -2.604 -11.772 14.459 1.00 94.75 89 ASN A CA 1
ATOM 747 C C . ASN A 1 89 ? -2.536 -10.980 13.139 1.00 94.75 89 ASN A C 1
ATOM 749 O O . ASN A 1 89 ? -1.768 -11.344 12.251 1.00 94.75 89 ASN A O 1
ATOM 753 N N . ILE A 1 90 ? -3.287 -9.881 13.024 1.00 96.00 90 ILE A N 1
ATOM 754 C CA . ILE A 1 90 ? -3.288 -9.013 11.842 1.00 96.00 90 ILE A CA 1
ATOM 755 C C . ILE A 1 90 ? -1.994 -8.208 11.778 1.00 96.00 90 ILE A C 1
ATOM 757 O O . ILE A 1 90 ? -1.368 -8.156 10.724 1.00 96.00 90 ILE A O 1
ATOM 761 N N . LEU A 1 91 ? -1.548 -7.620 12.890 1.00 95.00 91 LEU A N 1
ATOM 762 C CA . LEU A 1 91 ? -0.297 -6.861 12.913 1.00 95.00 91 LEU A CA 1
ATOM 763 C C . LEU A 1 91 ? 0.904 -7.753 12.578 1.00 95.00 91 LEU A C 1
ATOM 765 O O . LEU A 1 91 ? 1.751 -7.357 11.779 1.00 95.00 91 LEU A O 1
ATOM 769 N N . ASN A 1 92 ? 0.957 -8.972 13.115 1.00 95.25 92 ASN A N 1
ATOM 770 C CA . ASN A 1 92 ? 1.993 -9.943 12.771 1.00 95.25 92 ASN A CA 1
ATOM 771 C C . ASN A 1 92 ? 1.913 -10.338 11.296 1.00 95.25 92 ASN A C 1
ATOM 773 O O . ASN A 1 92 ? 2.944 -10.392 10.635 1.00 95.25 92 ASN A O 1
ATOM 777 N N . TYR A 1 93 ? 0.707 -10.523 10.755 1.00 96.12 93 TYR A N 1
ATOM 778 C CA . TYR A 1 93 ? 0.524 -10.785 9.332 1.00 96.12 93 TYR A CA 1
ATOM 779 C C . TYR A 1 93 ? 0.979 -9.611 8.451 1.00 96.12 93 TYR A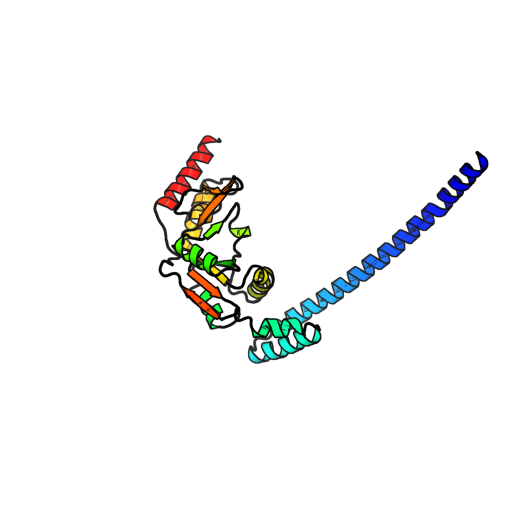 C 1
ATOM 781 O O . TYR A 1 93 ? 1.674 -9.825 7.462 1.00 96.12 93 TYR A O 1
ATOM 789 N N . ILE A 1 94 ? 0.669 -8.361 8.800 1.00 95.75 94 ILE A N 1
ATOM 790 C CA . ILE A 1 94 ? 1.131 -7.185 8.046 1.00 95.75 94 ILE A CA 1
ATOM 791 C C . ILE A 1 94 ? 2.660 -7.075 8.100 1.00 95.75 94 ILE A C 1
ATOM 793 O O . ILE A 1 94 ? 3.303 -6.836 7.077 1.00 95.75 94 ILE A O 1
ATOM 797 N N . PHE A 1 95 ? 3.239 -7.260 9.289 1.00 95.31 95 PHE A N 1
ATOM 798 C CA . PHE A 1 95 ? 4.635 -6.938 9.589 1.00 95.31 95 PHE A CA 1
ATOM 799 C C . PHE A 1 95 ? 5.582 -8.147 9.648 1.00 95.31 95 PHE A C 1
ATOM 801 O O . PHE A 1 95 ? 6.675 -8.063 10.217 1.00 95.31 95 PHE A O 1
ATOM 808 N N . GLU A 1 96 ? 5.197 -9.258 9.036 1.00 90.50 96 GLU A N 1
ATOM 809 C CA . GLU A 1 96 ? 6.046 -10.440 8.903 1.00 90.50 96 GLU A CA 1
ATOM 810 C C . GLU A 1 96 ? 7.271 -10.149 8.011 1.00 90.50 96 GLU A C 1
ATOM 812 O O . GLU A 1 96 ? 7.151 -9.760 6.838 1.00 90.50 96 GLU A O 1
ATOM 817 N N . ASP A 1 97 ? 8.465 -10.345 8.574 1.00 81.00 97 ASP A N 1
ATOM 818 C CA . ASP A 1 97 ? 9.766 -10.132 7.927 1.00 81.00 97 ASP A CA 1
ATOM 819 C C . ASP A 1 97 ? 9.933 -8.742 7.285 1.00 81.00 97 ASP A C 1
ATOM 821 O O . ASP A 1 97 ? 10.315 -8.593 6.122 1.00 81.00 97 ASP A O 1
ATOM 825 N N . THR A 1 98 ? 9.636 -7.686 8.045 1.00 74.81 98 THR A N 1
ATOM 826 C CA . THR A 1 98 ? 9.602 -6.300 7.541 1.00 74.81 98 THR A CA 1
ATOM 827 C C . THR A 1 98 ? 10.937 -5.655 7.233 1.00 74.81 98 THR A C 1
ATOM 829 O O . THR A 1 98 ? 10.946 -4.612 6.583 1.00 74.81 98 THR A O 1
ATOM 832 N N . LYS A 1 99 ? 12.058 -6.190 7.734 1.00 77.06 99 LYS A N 1
ATOM 833 C CA . LYS A 1 99 ? 13.346 -5.470 7.704 1.00 77.06 99 LYS A CA 1
ATOM 834 C C . LYS A 1 99 ? 13.788 -5.089 6.285 1.00 77.06 99 LYS A C 1
ATOM 836 O O . LYS A 1 99 ? 14.484 -4.095 6.119 1.00 77.06 99 LYS A O 1
ATOM 841 N N . GLU A 1 100 ? 13.319 -5.813 5.271 1.00 89.25 100 GLU A N 1
ATOM 842 C CA . GLU A 1 100 ? 13.721 -5.616 3.875 1.00 89.25 100 GLU A CA 1
ATOM 843 C C . GLU A 1 100 ? 12.532 -5.468 2.917 1.00 89.25 100 GLU A C 1
ATOM 845 O O . GLU A 1 100 ? 12.628 -5.818 1.740 1.00 89.25 100 GLU A O 1
ATOM 850 N N . LYS A 1 101 ? 11.397 -4.948 3.398 1.00 94.50 101 LYS A N 1
ATOM 851 C CA . LYS A 1 101 ? 10.182 -4.785 2.588 1.00 94.50 101 LYS A CA 1
ATOM 852 C C . LYS A 1 101 ? 9.615 -3.372 2.710 1.00 94.50 101 LYS A C 1
ATOM 854 O O . LYS A 1 101 ? 9.519 -2.812 3.800 1.00 94.50 101 LYS A O 1
ATOM 859 N N . LYS A 1 102 ? 9.177 -2.811 1.586 1.00 95.94 102 LYS A N 1
ATOM 860 C CA . LYS A 1 102 ? 8.304 -1.636 1.533 1.00 95.94 102 LYS A CA 1
ATOM 861 C C . LYS A 1 102 ? 6.866 -2.128 1.509 1.00 95.94 102 LYS A C 1
ATOM 863 O O . LYS A 1 102 ? 6.485 -2.881 0.616 1.00 95.94 102 LYS A O 1
ATOM 868 N N . LEU A 1 103 ? 6.104 -1.730 2.521 1.00 97.25 103 LEU A N 1
ATOM 869 C CA . LEU A 1 103 ? 4.733 -2.169 2.731 1.00 97.25 103 LEU A CA 1
ATOM 870 C C . LEU A 1 103 ? 3.750 -1.053 2.415 1.00 97.25 103 LEU A C 1
ATOM 872 O O . LEU A 1 103 ? 3.986 0.108 2.764 1.00 97.25 103 LEU A O 1
ATOM 876 N N . PHE A 1 104 ? 2.631 -1.428 1.807 1.00 97.81 104 PHE A N 1
ATOM 877 C CA . PHE A 1 104 ? 1.536 -0.523 1.502 1.00 97.81 104 PHE A CA 1
ATOM 878 C C . PHE A 1 104 ? 0.189 -1.169 1.811 1.00 97.81 104 PHE A C 1
ATOM 880 O O . PHE A 1 104 ? 0.036 -2.383 1.689 1.00 97.81 104 PHE A O 1
ATOM 887 N N . LEU A 1 105 ? -0.787 -0.342 2.185 1.00 97.50 105 LEU A N 1
ATOM 888 C CA . LEU A 1 105 ? -2.171 -0.750 2.400 1.00 97.50 105 LEU A CA 1
ATOM 889 C C . LEU A 1 105 ? -3.098 -0.096 1.385 1.00 97.50 105 LEU A C 1
ATOM 891 O O . LEU A 1 105 ? -2.969 1.095 1.090 1.00 97.50 105 LEU A O 1
ATOM 895 N N . HIS A 1 106 ? -4.085 -0.856 0.931 1.00 97.69 106 HIS A N 1
ATOM 896 C CA . HIS A 1 106 ? -5.206 -0.345 0.153 1.00 97.69 106 HIS A CA 1
ATOM 897 C C . HIS A 1 106 ? -6.522 -0.925 0.677 1.00 97.69 106 HIS A C 1
ATOM 899 O O . HIS A 1 106 ? -6.559 -2.065 1.128 1.00 97.69 106 HIS A O 1
ATOM 905 N N . TYR A 1 107 ? -7.594 -0.139 0.632 1.00 97.31 107 TYR A N 1
ATOM 906 C CA . TYR A 1 107 ? -8.895 -0.494 1.197 1.00 97.31 107 TYR A CA 1
ATOM 907 C C . TYR A 1 107 ? -9.906 -0.691 0.073 1.00 97.31 107 TYR A C 1
ATOM 909 O O . TYR A 1 107 ? -9.998 0.147 -0.819 1.00 97.31 107 TYR A O 1
ATOM 917 N N . THR A 1 108 ? -10.683 -1.770 0.141 1.00 96.88 108 THR A N 1
ATOM 918 C CA . THR A 1 108 ? -11.764 -2.051 -0.807 1.00 96.88 108 THR A CA 1
ATOM 919 C C . THR A 1 108 ? -13.008 -2.586 -0.102 1.00 96.88 108 THR A C 1
ATOM 921 O O . THR A 1 108 ? -12.931 -3.341 0.876 1.00 96.88 108 THR A O 1
ATOM 924 N N . GLN A 1 109 ? -14.185 -2.175 -0.579 1.00 94.75 109 GLN A N 1
ATOM 925 C CA . GLN A 1 109 ? -15.463 -2.599 -0.002 1.00 94.75 109 GLN A CA 1
ATOM 926 C C . GLN A 1 109 ? -15.772 -4.059 -0.314 1.00 94.75 109 GLN A C 1
ATOM 928 O O . GLN A 1 109 ? -16.216 -4.806 0.563 1.00 94.75 109 GLN A O 1
ATOM 933 N N . GLU A 1 110 ? -15.518 -4.475 -1.551 1.00 96.31 110 GLU A N 1
ATOM 934 C CA . GLU A 1 110 ? -15.969 -5.763 -2.054 1.00 96.31 110 GLU A CA 1
ATOM 935 C C . GLU A 1 110 ? -14.865 -6.815 -1.987 1.00 96.31 110 GLU A C 1
ATOM 937 O O . GLU A 1 110 ? -13.727 -6.592 -2.404 1.00 96.31 110 GLU A O 1
ATOM 942 N N . LYS A 1 111 ? -15.228 -8.005 -1.496 1.00 96.88 111 LYS A N 1
ATOM 943 C CA . LYS A 1 111 ? -14.325 -9.162 -1.460 1.00 96.88 111 LYS A CA 1
ATOM 944 C C . LYS A 1 111 ? -13.899 -9.574 -2.874 1.00 96.88 111 LYS A C 1
ATOM 946 O O . LYS A 1 111 ? -12.732 -9.854 -3.101 1.00 96.88 111 LYS A O 1
ATOM 951 N N . THR A 1 112 ? -14.828 -9.514 -3.825 1.00 97.75 112 THR A N 1
ATOM 952 C CA . THR A 1 112 ? -14.614 -9.789 -5.256 1.00 97.75 112 THR A CA 1
ATOM 953 C C . THR A 1 112 ? -13.484 -8.949 -5.848 1.00 97.75 112 THR A C 1
ATOM 955 O O . THR A 1 112 ? -12.668 -9.471 -6.602 1.00 97.75 112 THR A O 1
ATOM 958 N N . ILE A 1 113 ? -13.389 -7.668 -5.477 1.00 97.31 113 ILE A N 1
ATOM 959 C CA . ILE A 1 113 ? -12.307 -6.778 -5.913 1.00 97.31 113 ILE A CA 1
ATOM 960 C C . ILE A 1 113 ? -10.980 -7.207 -5.283 1.00 97.31 113 ILE A C 1
ATOM 962 O O . ILE A 1 113 ? -9.972 -7.270 -5.980 1.00 97.31 113 ILE A O 1
ATOM 966 N N . ALA A 1 114 ? -10.966 -7.533 -3.988 1.00 97.50 114 ALA A N 1
ATOM 967 C CA . ALA A 1 114 ? -9.757 -8.021 -3.326 1.00 97.50 114 ALA A CA 1
ATOM 968 C C . ALA A 1 114 ? -9.252 -9.326 -3.970 1.00 97.50 114 ALA A C 1
ATOM 970 O O . ALA A 1 114 ? -8.078 -9.417 -4.324 1.00 97.50 114 ALA A O 1
ATOM 971 N N . ASP A 1 115 ? -10.154 -10.279 -4.218 1.00 98.00 115 ASP A N 1
ATOM 972 C CA . ASP A 1 115 ? -9.871 -11.543 -4.906 1.00 98.00 115 ASP A CA 1
ATOM 973 C C . ASP A 1 115 ? -9.355 -11.315 -6.335 1.00 98.00 115 ASP A C 1
ATOM 975 O O . ASP A 1 115 ? -8.436 -12.002 -6.786 1.00 98.00 115 ASP A O 1
ATOM 979 N N . LYS A 1 116 ? -9.913 -10.327 -7.047 1.00 97.94 116 LYS A N 1
ATOM 980 C CA . LYS A 1 116 ? -9.441 -9.916 -8.373 1.00 97.94 116 LYS A CA 1
ATOM 981 C C . LYS A 1 116 ? -8.010 -9.385 -8.309 1.00 97.94 116 LYS A C 1
ATOM 983 O O . LYS A 1 116 ? -7.181 -9.807 -9.107 1.00 97.94 116 LYS A O 1
ATOM 988 N N . VAL A 1 117 ? -7.690 -8.537 -7.329 1.00 97.81 117 VAL A N 1
ATOM 989 C CA . VAL A 1 117 ? -6.332 -7.997 -7.138 1.00 97.81 117 VAL A CA 1
ATOM 990 C C . VAL A 1 117 ? -5.313 -9.099 -6.830 1.00 97.81 117 VAL A C 1
ATOM 992 O O . VAL A 1 117 ? -4.180 -9.020 -7.300 1.00 97.81 117 VAL A O 1
ATOM 995 N N . LEU A 1 118 ? -5.695 -10.157 -6.103 1.00 97.94 118 LEU A N 1
ATOM 996 C CA . LEU A 1 118 ? -4.797 -11.299 -5.865 1.00 97.94 118 LEU A CA 1
ATOM 997 C C . LEU A 1 118 ? -4.434 -12.047 -7.159 1.00 97.94 118 LEU A C 1
ATOM 999 O O . LEU A 1 118 ? -3.343 -12.604 -7.260 1.00 97.94 118 LEU A O 1
ATOM 1003 N N . LYS A 1 119 ? -5.341 -12.070 -8.141 1.00 97.12 119 LYS A N 1
ATOM 1004 C CA . LYS A 1 119 ? -5.158 -12.789 -9.411 1.00 97.12 119 LYS A CA 1
ATOM 1005 C C . LYS A 1 119 ? -4.509 -11.927 -10.487 1.00 97.12 119 LYS A C 1
ATOM 1007 O O . LYS A 1 119 ? -3.596 -12.371 -11.165 1.00 97.12 119 LYS A O 1
ATOM 1012 N N . GLU A 1 120 ? -4.999 -10.706 -10.651 1.00 96.50 120 GLU A N 1
ATOM 1013 C CA . GLU A 1 120 ? -4.650 -9.830 -11.775 1.00 96.50 120 GLU A CA 1
ATOM 1014 C C . GLU A 1 120 ? -3.602 -8.775 -11.407 1.00 96.50 120 GLU A C 1
ATOM 1016 O O . GLU A 1 120 ? -3.026 -8.138 -12.286 1.00 96.50 120 GLU A O 1
ATOM 1021 N N . GLY A 1 121 ? -3.343 -8.588 -10.113 1.00 96.88 121 GLY A N 1
ATOM 1022 C CA . GLY A 1 121 ? -2.457 -7.551 -9.611 1.00 96.88 121 GLY A CA 1
ATOM 1023 C C . GLY A 1 121 ? -3.191 -6.272 -9.227 1.00 96.88 121 GLY A C 1
ATOM 1024 O O . GLY A 1 121 ? -4.413 -6.146 -9.328 1.00 96.88 121 GLY A O 1
ATOM 1025 N N . PHE A 1 122 ? -2.429 -5.310 -8.717 1.00 97.69 122 PHE A N 1
ATOM 1026 C CA . PHE A 1 122 ? -2.979 -4.072 -8.183 1.00 97.69 122 PHE A CA 1
ATOM 1027 C C . PHE A 1 122 ? -2.989 -2.977 -9.248 1.00 97.69 122 PHE A C 1
ATOM 1029 O O . PHE A 1 122 ? -1.937 -2.484 -9.661 1.00 97.69 122 PHE A O 1
ATOM 1036 N N . GLN A 1 123 ? -4.188 -2.590 -9.680 1.00 95.94 123 GLN A N 1
ATOM 1037 C CA . GLN A 1 123 ? -4.373 -1.553 -10.689 1.00 95.94 123 GLN A CA 1
ATOM 1038 C C . GLN A 1 123 ? -4.374 -0.157 -10.063 1.00 95.94 123 GLN A C 1
ATOM 1040 O O . GLN A 1 123 ? -5.026 0.081 -9.047 1.00 95.94 123 GLN A O 1
ATOM 1045 N N . PHE A 1 124 ? -3.669 0.784 -10.686 1.00 94.75 124 PHE A N 1
ATOM 1046 C CA . PHE A 1 124 ? -3.637 2.179 -10.257 1.00 94.75 124 PHE A CA 1
ATOM 1047 C C . PHE A 1 124 ? -3.510 3.131 -11.448 1.00 94.75 124 PHE A C 1
ATOM 1049 O O . PHE A 1 124 ? -2.984 2.781 -12.506 1.00 94.75 124 PHE A O 1
ATOM 1056 N N . ARG A 1 125 ? -3.989 4.362 -11.252 1.00 90.75 125 ARG A N 1
ATOM 1057 C CA . ARG A 1 125 ? -3.933 5.453 -12.234 1.00 90.75 125 ARG A CA 1
ATOM 1058 C C . ARG A 1 125 ? -2.990 6.528 -11.743 1.00 90.75 125 ARG A C 1
ATOM 1060 O O . ARG A 1 125 ? -3.027 6.845 -10.554 1.00 90.75 125 ARG A O 1
ATOM 1067 N N . TYR A 1 126 ? -2.224 7.130 -12.650 1.00 78.88 126 TYR A N 1
ATOM 1068 C CA . TYR A 1 126 ? -1.327 8.270 -12.413 1.00 78.88 126 TYR A CA 1
ATOM 1069 C C . TYR A 1 126 ? -0.268 8.056 -11.313 1.00 78.88 126 TYR A C 1
ATOM 1071 O O . TYR A 1 126 ? 0.919 7.965 -11.602 1.00 78.88 126 TYR A O 1
ATOM 1079 N N . SER A 1 127 ? -0.678 7.959 -10.046 1.00 86.12 127 SER A N 1
ATOM 1080 C CA . SER A 1 127 ? 0.193 7.799 -8.889 1.00 86.12 127 SER A CA 1
ATOM 1081 C C . SER A 1 127 ? -0.274 6.665 -7.980 1.00 86.12 127 SER A C 1
ATOM 1083 O O . SER A 1 127 ? -1.333 6.727 -7.349 1.00 86.12 127 SER A O 1
ATOM 1085 N N . PHE A 1 128 ? 0.591 5.663 -7.835 1.00 93.31 128 PHE A N 1
ATOM 1086 C CA . PHE A 1 128 ? 0.430 4.581 -6.867 1.00 93.31 128 PHE A CA 1
ATOM 1087 C C . PHE A 1 128 ? 0.213 5.114 -5.439 1.00 93.31 128 PHE A C 1
ATOM 1089 O O . PHE A 1 128 ? -0.706 4.690 -4.741 1.00 93.31 128 PHE A O 1
ATOM 1096 N N . TYR A 1 129 ? 0.975 6.138 -5.046 1.00 91.88 129 TYR A N 1
ATOM 1097 C CA . TYR A 1 129 ? 0.943 6.755 -3.713 1.00 91.88 129 TYR A CA 1
ATOM 1098 C C . TYR A 1 129 ? -0.338 7.542 -3.397 1.00 91.88 129 TYR A C 1
ATOM 1100 O O . TYR A 1 129 ? -0.571 7.885 -2.238 1.00 91.88 129 TYR A O 1
ATOM 1108 N N . LYS A 1 130 ? -1.177 7.832 -4.401 1.00 89.94 130 LYS A N 1
ATOM 1109 C CA . LYS A 1 130 ? -2.528 8.377 -4.182 1.00 89.94 130 LYS A CA 1
ATOM 1110 C C . LYS A 1 130 ? -3.551 7.286 -3.856 1.00 89.94 130 LYS A C 1
ATOM 1112 O O . LYS A 1 130 ? -4.585 7.594 -3.273 1.00 89.94 130 LYS A O 1
ATOM 1117 N N . THR A 1 131 ? -3.258 6.038 -4.221 1.00 90.44 131 THR A N 1
ATOM 1118 C CA . THR A 1 131 ? -4.192 4.906 -4.120 1.00 90.44 131 THR A CA 1
ATOM 1119 C C . THR A 1 131 ? -3.819 3.958 -2.979 1.00 90.44 131 THR A C 1
ATOM 1121 O O . THR A 1 131 ? -4.702 3.411 -2.320 1.00 90.44 131 THR A O 1
ATOM 1124 N N . ALA A 1 132 ? -2.524 3.776 -2.710 1.00 94.94 132 ALA A N 1
ATOM 1125 C CA . ALA A 1 132 ? -2.009 2.898 -1.666 1.00 94.94 132 ALA A CA 1
ATOM 1126 C C . ALA A 1 132 ? -1.156 3.674 -0.650 1.00 94.94 132 ALA A C 1
ATOM 1128 O O . ALA A 1 132 ? -0.277 4.464 -1.003 1.00 94.94 132 ALA A O 1
ATOM 1129 N N . TYR A 1 133 ? -1.393 3.423 0.637 1.00 95.00 133 TYR A N 1
ATOM 1130 C CA . TYR A 1 133 ? -0.685 4.083 1.729 1.00 95.00 133 TYR A CA 1
ATOM 1131 C C . TYR A 1 133 ? 0.544 3.289 2.125 1.00 95.00 133 TYR A C 1
ATOM 1133 O O . TYR A 1 133 ? 0.417 2.185 2.645 1.00 95.00 133 TYR A O 1
ATOM 1141 N N . LYS A 1 134 ? 1.732 3.875 1.972 1.00 95.88 134 LYS A N 1
ATOM 1142 C CA . LYS A 1 134 ? 2.953 3.316 2.564 1.00 95.88 134 LYS A CA 1
ATOM 1143 C C . LYS A 1 134 ? 2.785 3.216 4.076 1.00 95.88 134 LYS A C 1
ATOM 1145 O O . LYS A 1 134 ? 2.361 4.195 4.680 1.00 95.88 134 LYS A O 1
ATOM 1150 N N . ILE A 1 135 ? 3.154 2.101 4.691 1.00 95.38 135 ILE A N 1
ATOM 1151 C CA . ILE A 1 135 ? 3.051 1.900 6.143 1.00 95.38 135 ILE A CA 1
ATOM 1152 C C . ILE A 1 135 ? 4.389 1.507 6.767 1.00 95.38 135 ILE A C 1
ATOM 1154 O O . ILE A 1 135 ? 5.267 0.941 6.114 1.00 95.38 135 ILE A O 1
ATOM 1158 N N . THR A 1 136 ? 4.530 1.816 8.052 1.00 92.75 136 THR A N 1
ATOM 1159 C CA . THR A 1 136 ? 5.623 1.367 8.921 1.00 92.75 136 THR A CA 1
ATOM 1160 C C . THR A 1 136 ? 5.026 0.738 10.181 1.00 92.75 136 THR A C 1
ATOM 1162 O O . THR A 1 136 ? 3.810 0.724 10.358 1.00 92.75 136 THR A O 1
ATOM 1165 N N . ARG A 1 137 ? 5.873 0.213 11.072 1.00 90.12 137 ARG A N 1
ATOM 1166 C CA . ARG A 1 137 ? 5.439 -0.340 12.366 1.00 90.12 137 ARG A CA 1
ATOM 1167 C C . ARG A 1 137 ? 5.104 0.746 13.405 1.00 90.12 137 ARG A C 1
ATOM 1169 O O . ARG A 1 137 ? 4.921 0.428 14.575 1.00 90.12 137 ARG A O 1
ATOM 1176 N N . ASP A 1 138 ? 5.056 2.014 12.995 1.00 89.38 138 ASP A N 1
ATOM 1177 C CA . ASP A 1 138 ? 4.611 3.116 13.843 1.00 89.38 138 ASP A CA 1
ATOM 1178 C C . ASP A 1 138 ? 3.097 3.007 14.063 1.00 89.38 138 ASP A C 1
ATOM 1180 O O . ASP A 1 138 ? 2.284 3.192 13.153 1.00 89.38 138 ASP A O 1
ATOM 1184 N N . ARG A 1 139 ? 2.718 2.682 15.301 1.00 84.50 139 ARG A N 1
ATOM 1185 C CA . ARG A 1 139 ? 1.324 2.467 15.692 1.00 84.50 139 ARG A CA 1
ATOM 1186 C C . ARG A 1 139 ? 0.470 3.716 15.488 1.00 84.50 139 ARG A C 1
ATOM 1188 O O . ARG A 1 139 ? -0.685 3.584 15.091 1.00 84.50 139 ARG A O 1
ATOM 1195 N N . LEU A 1 140 ? 1.012 4.910 15.723 1.00 81.06 140 LEU A N 1
ATOM 1196 C CA . LEU A 1 140 ? 0.257 6.155 15.589 1.00 81.06 140 LEU A CA 1
ATOM 1197 C C . LEU A 1 140 ? -0.049 6.451 14.118 1.00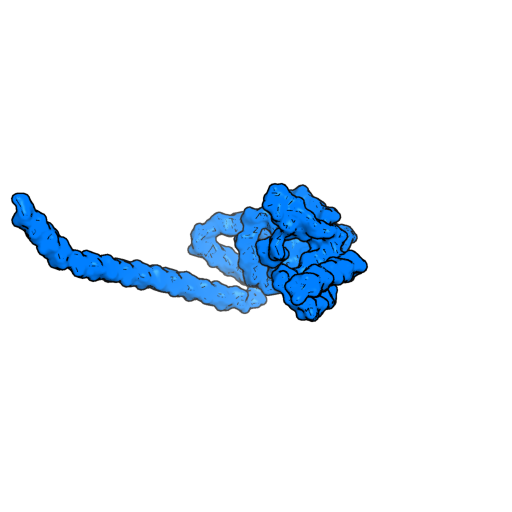 81.06 140 LEU A C 1
ATOM 1199 O O . LEU A 1 140 ? -1.187 6.775 13.768 1.00 81.06 140 LEU A O 1
ATOM 1203 N N . ASP A 1 141 ? 0.949 6.276 13.254 1.00 86.56 141 ASP A N 1
ATOM 1204 C CA . ASP A 1 141 ? 0.797 6.399 11.804 1.00 86.56 141 ASP A CA 1
ATOM 1205 C C . ASP A 1 141 ? -0.240 5.400 11.258 1.00 86.56 141 ASP A C 1
ATOM 1207 O O . ASP A 1 141 ? -1.106 5.767 10.457 1.00 86.56 141 ASP A O 1
ATOM 1211 N N . LEU A 1 142 ? -0.225 4.157 11.752 1.00 90.00 142 LEU A N 1
ATOM 1212 C CA . LEU A 1 142 ? -1.226 3.144 11.406 1.00 90.00 142 LEU A CA 1
ATOM 1213 C C . LEU A 1 142 ? -2.634 3.519 11.869 1.00 90.00 142 LEU A C 1
ATOM 1215 O O . LEU A 1 142 ? -3.566 3.413 11.075 1.00 90.00 142 LEU A O 1
ATOM 1219 N N . ILE A 1 143 ? -2.802 3.983 13.112 1.00 87.38 143 ILE A N 1
ATOM 1220 C CA . ILE A 1 143 ? -4.096 4.459 13.634 1.00 87.38 143 ILE A CA 1
ATOM 1221 C C . ILE A 1 143 ? -4.637 5.585 12.764 1.00 87.38 143 ILE A C 1
ATOM 1223 O O . ILE A 1 143 ? -5.810 5.554 12.382 1.00 87.38 143 ILE A O 1
ATOM 1227 N N . TYR A 1 144 ? -3.790 6.550 12.413 1.00 86.44 144 TYR A N 1
ATOM 1228 C CA . TYR A 1 144 ? -4.176 7.661 11.557 1.00 86.44 144 TYR A CA 1
ATOM 1229 C C . TYR A 1 144 ? -4.624 7.177 10.169 1.00 86.44 144 TYR A C 1
ATOM 1231 O O . TYR A 1 144 ? -5.732 7.497 9.725 1.00 86.44 144 TYR A O 1
ATOM 1239 N N . LYS A 1 145 ? -3.804 6.358 9.499 1.00 92.31 145 LYS A N 1
ATOM 1240 C CA . LYS A 1 145 ? -4.099 5.830 8.156 1.00 92.31 145 LYS A CA 1
ATOM 1241 C C . LYS A 1 145 ? -5.340 4.953 8.141 1.00 92.31 145 LYS A C 1
ATOM 1243 O O . LYS A 1 145 ? -6.179 5.107 7.253 1.00 92.31 145 LYS A O 1
ATOM 1248 N N . HIS A 1 146 ? -5.479 4.077 9.129 1.00 93.88 146 HIS A N 1
ATOM 1249 C CA . HIS A 1 146 ? -6.633 3.204 9.262 1.00 93.88 146 HIS A CA 1
ATOM 1250 C C . HIS A 1 146 ? -7.913 4.003 9.520 1.00 93.88 146 HIS A C 1
ATOM 1252 O O . HIS A 1 146 ? -8.888 3.859 8.788 1.00 93.88 146 HIS A O 1
ATOM 1258 N N . SER A 1 147 ? -7.890 4.937 10.473 1.00 88.56 147 SER A N 1
ATOM 1259 C CA . SER A 1 147 ? -9.056 5.771 10.797 1.00 88.56 147 SER A CA 1
ATOM 1260 C C . SER A 1 147 ? -9.534 6.604 9.612 1.00 88.56 147 SER A C 1
ATOM 1262 O O . SER A 1 147 ? -10.739 6.773 9.431 1.00 88.56 147 SER A O 1
ATOM 1264 N N . ARG A 1 148 ? -8.602 7.105 8.792 1.00 89.19 148 ARG A N 1
ATOM 1265 C CA . ARG A 1 148 ? -8.919 7.862 7.577 1.00 89.19 148 ARG A CA 1
ATOM 1266 C C . ARG A 1 148 ? -9.488 6.981 6.464 1.00 89.19 148 ARG A C 1
ATOM 1268 O O . ARG A 1 148 ? -10.324 7.454 5.702 1.00 89.19 148 ARG A O 1
ATOM 1275 N N . SER A 1 149 ? -9.035 5.733 6.363 1.00 92.25 149 SER A N 1
ATOM 1276 C CA . SER A 1 149 ? -9.262 4.902 5.172 1.00 92.25 149 SER A CA 1
ATOM 1277 C C . SER A 1 149 ? -10.305 3.805 5.355 1.00 92.25 149 SER A C 1
ATOM 1279 O O . SER A 1 149 ? -10.832 3.307 4.366 1.00 92.25 149 SER A O 1
ATOM 1281 N N . LYS A 1 150 ? -10.656 3.448 6.595 1.00 91.56 150 LYS A N 1
ATOM 1282 C CA . LYS A 1 150 ? -11.619 2.376 6.888 1.00 91.56 150 LYS A CA 1
ATOM 1283 C C . LYS A 1 150 ? -12.990 2.578 6.233 1.00 91.56 150 LYS A C 1
ATOM 1285 O O . LYS A 1 150 ? -13.639 1.615 5.853 1.00 91.56 150 LYS A O 1
ATOM 1290 N N . TYR A 1 151 ? -13.404 3.825 6.001 1.00 90.75 151 TYR A N 1
ATOM 1291 C CA . TYR A 1 151 ? -14.657 4.131 5.300 1.00 90.75 151 TYR A CA 1
ATOM 1292 C C . TYR A 1 151 ? -14.658 3.712 3.820 1.00 90.75 151 TYR A C 1
ATOM 1294 O O . TYR A 1 151 ? -15.727 3.562 3.235 1.00 90.75 151 TYR A O 1
ATOM 1302 N N . PHE A 1 152 ? -13.486 3.497 3.210 1.00 91.19 152 PHE A N 1
ATOM 1303 C CA . PHE A 1 152 ? -13.379 3.018 1.829 1.00 91.19 152 PHE A CA 1
ATOM 1304 C C . PHE A 1 152 ? -13.613 1.513 1.697 1.00 91.19 152 PHE A C 1
ATOM 1306 O O . PHE A 1 152 ? -13.813 1.035 0.584 1.00 91.19 152 PHE A O 1
ATOM 1313 N N . GLY A 1 153 ? -13.631 0.766 2.804 1.00 93.44 153 GLY A N 1
ATOM 1314 C CA . GLY A 1 153 ? -14.053 -0.625 2.797 1.00 93.44 153 GLY A CA 1
ATOM 1315 C C . GLY A 1 153 ? -13.342 -1.508 3.804 1.00 93.44 153 GLY A C 1
ATOM 1316 O O . GLY A 1 153 ? -12.229 -1.230 4.233 1.00 93.44 153 GLY A O 1
ATOM 1317 N N . LYS A 1 154 ? -14.006 -2.611 4.146 1.00 95.56 154 LYS A N 1
ATOM 1318 C CA . LYS A 1 154 ? -13.595 -3.543 5.201 1.00 95.56 154 LYS A CA 1
ATOM 1319 C C . LYS A 1 154 ? -12.439 -4.475 4.849 1.00 95.56 154 LYS A C 1
ATOM 1321 O O . LYS A 1 154 ? -11.833 -5.044 5.755 1.00 95.56 154 LYS A O 1
ATOM 1326 N N . ASN A 1 155 ? -12.142 -4.652 3.561 1.00 97.88 155 ASN A N 1
ATOM 1327 C CA . ASN A 1 155 ? -11.062 -5.523 3.106 1.00 97.88 155 ASN A CA 1
ATOM 1328 C C . ASN A 1 155 ? -9.810 -4.682 2.848 1.00 97.88 155 ASN A C 1
ATOM 1330 O O . ASN A 1 155 ? -9.832 -3.750 2.045 1.00 97.88 155 ASN A O 1
ATOM 1334 N N . VAL A 1 156 ? -8.721 -5.021 3.529 1.00 98.06 156 VAL A N 1
ATOM 1335 C CA . VAL A 1 156 ? -7.449 -4.304 3.479 1.00 98.06 156 VAL A CA 1
ATOM 1336 C C . VAL A 1 156 ? -6.422 -5.166 2.763 1.00 98.06 156 VAL A C 1
ATOM 1338 O O . VAL A 1 156 ? -5.968 -6.180 3.289 1.00 98.06 156 VAL A O 1
ATOM 1341 N N . LEU A 1 157 ? -6.064 -4.754 1.554 1.00 98.38 157 LEU A N 1
ATOM 1342 C CA . LEU A 1 157 ? -4.997 -5.333 0.748 1.00 98.38 157 LEU A CA 1
ATOM 1343 C C . LEU A 1 157 ? -3.635 -4.925 1.303 1.00 98.38 157 LEU A C 1
ATOM 1345 O O . LEU A 1 157 ? -3.422 -3.763 1.654 1.00 98.38 157 LEU A O 1
ATOM 1349 N N . ILE A 1 158 ? -2.708 -5.880 1.330 1.00 98.00 158 ILE A N 1
ATOM 1350 C CA . ILE A 1 158 ? -1.321 -5.674 1.737 1.00 98.00 158 ILE A CA 1
ATOM 1351 C C . ILE A 1 158 ? -0.436 -5.858 0.511 1.00 98.00 158 ILE A C 1
ATOM 1353 O O . ILE A 1 158 ? -0.321 -6.957 -0.036 1.00 98.00 158 ILE A O 1
ATOM 1357 N N . LEU A 1 159 ? 0.221 -4.779 0.103 1.00 98.12 159 LEU A N 1
ATOM 1358 C CA . LEU A 1 159 ? 1.213 -4.787 -0.965 1.00 98.12 159 LEU A CA 1
ATOM 1359 C C . LEU A 1 159 ? 2.601 -4.759 -0.338 1.00 98.12 159 LEU A C 1
ATOM 1361 O O . LEU A 1 159 ? 2.853 -4.016 0.613 1.00 98.12 159 LEU A O 1
ATOM 1365 N N . SER A 1 160 ? 3.506 -5.571 -0.863 1.00 97.31 160 SER A N 1
ATOM 1366 C CA . SER A 1 160 ? 4.847 -5.726 -0.326 1.00 97.31 160 SER A CA 1
ATOM 1367 C C . SER A 1 160 ? 5.853 -5.920 -1.449 1.00 97.31 160 SER A C 1
ATOM 1369 O O . SER A 1 160 ? 5.795 -6.886 -2.205 1.00 97.31 160 SER A O 1
ATOM 1371 N N . ILE A 1 161 ? 6.795 -4.985 -1.529 1.00 97.62 161 ILE A N 1
ATOM 1372 C CA . ILE A 1 161 ? 7.880 -4.986 -2.510 1.00 97.62 161 ILE A CA 1
ATOM 1373 C C . ILE A 1 161 ? 9.183 -5.003 -1.728 1.00 97.62 161 ILE A C 1
ATOM 1375 O O . ILE A 1 161 ? 9.349 -4.213 -0.794 1.00 97.62 161 ILE A O 1
ATOM 1379 N N . SER A 1 162 ? 10.123 -5.880 -2.072 1.00 97.12 162 SER A N 1
ATOM 1380 C CA . SER A 1 162 ? 11.398 -5.893 -1.367 1.00 97.12 162 SER A CA 1
ATOM 1381 C C . SER A 1 162 ? 12.154 -4.584 -1.574 1.00 97.12 162 SER A C 1
ATOM 1383 O O . SER A 1 162 ? 12.142 -3.968 -2.645 1.00 97.12 162 SER A O 1
ATOM 1385 N N . THR A 1 163 ? 12.837 -4.142 -0.521 1.00 96.12 163 THR A N 1
ATOM 1386 C CA . THR A 1 163 ? 13.647 -2.924 -0.552 1.00 96.12 163 THR A CA 1
ATOM 1387 C C . THR A 1 163 ? 14.726 -3.025 -1.629 1.00 96.12 163 THR A C 1
ATOM 1389 O O . THR A 1 163 ? 14.995 -2.033 -2.299 1.00 96.12 163 THR A O 1
ATOM 1392 N N . LYS A 1 164 ? 15.285 -4.222 -1.856 1.00 96.38 164 LYS A N 1
ATOM 1393 C CA . LYS A 1 164 ? 16.275 -4.486 -2.908 1.00 96.38 164 LYS A CA 1
ATOM 1394 C C . LYS A 1 164 ? 15.717 -4.207 -4.306 1.00 96.38 164 LYS A C 1
ATOM 1396 O O . LYS A 1 164 ? 16.312 -3.413 -5.031 1.00 96.38 164 LYS A O 1
ATOM 1401 N N . ILE A 1 165 ? 14.581 -4.816 -4.661 1.00 96.88 165 ILE A N 1
ATOM 1402 C CA . ILE A 1 165 ? 13.953 -4.638 -5.979 1.00 96.88 165 ILE A CA 1
ATOM 1403 C C . ILE A 1 165 ? 13.551 -3.183 -6.181 1.00 96.88 165 ILE A C 1
ATOM 1405 O O . ILE A 1 165 ? 13.925 -2.564 -7.176 1.00 96.88 165 ILE A O 1
ATOM 1409 N N . HIS A 1 166 ? 12.864 -2.595 -5.201 1.00 96.75 166 HIS A N 1
ATOM 1410 C CA . HIS A 1 166 ? 12.433 -1.213 -5.333 1.00 96.75 166 HIS A CA 1
ATOM 1411 C C . HIS A 1 166 ? 13.625 -0.255 -5.463 1.00 96.75 166 HIS A C 1
ATOM 1413 O O . HIS A 1 166 ? 13.568 0.691 -6.248 1.00 96.75 166 HIS A O 1
ATOM 1419 N N . ASN A 1 167 ? 14.692 -0.439 -4.684 1.00 96.50 167 ASN A N 1
ATOM 1420 C CA . ASN A 1 167 ? 15.847 0.452 -4.755 1.00 96.50 167 ASN A CA 1
ATOM 1421 C C . ASN A 1 167 ? 16.578 0.307 -6.092 1.00 96.50 167 ASN A C 1
ATOM 1423 O O . ASN A 1 167 ? 16.927 1.328 -6.670 1.00 96.50 167 ASN A O 1
ATOM 1427 N N . TYR A 1 168 ? 16.730 -0.911 -6.624 1.00 96.94 168 TYR A N 1
ATOM 1428 C CA . TYR A 1 168 ? 17.324 -1.127 -7.946 1.00 96.94 168 TYR A CA 1
ATOM 1429 C C . TYR A 1 168 ? 16.615 -0.304 -9.032 1.00 96.94 168 TYR A C 1
ATOM 1431 O O . TYR A 1 168 ? 17.238 0.542 -9.672 1.00 96.94 168 TYR A O 1
ATOM 1439 N N . TYR A 1 169 ? 15.297 -0.467 -9.175 1.00 96.62 169 TYR A N 1
ATOM 1440 C CA . TYR A 1 169 ? 14.534 0.277 -10.181 1.00 96.62 169 TYR A CA 1
ATOM 1441 C C . TYR A 1 169 ? 14.457 1.777 -9.879 1.00 96.62 169 TYR A C 1
ATOM 1443 O O . TYR A 1 169 ? 14.411 2.588 -10.799 1.00 96.62 169 TYR A O 1
ATOM 1451 N N . SER A 1 170 ? 14.504 2.174 -8.604 1.00 95.50 170 SER A N 1
ATOM 1452 C CA . SER A 1 170 ? 14.579 3.589 -8.231 1.00 95.50 170 SER A CA 1
ATOM 1453 C C . SER A 1 170 ? 15.886 4.235 -8.688 1.00 95.50 170 SER A C 1
ATOM 1455 O O . SER A 1 170 ? 15.853 5.370 -9.155 1.00 95.50 170 SER A O 1
ATOM 1457 N N . GLU A 1 171 ? 17.023 3.551 -8.543 1.00 95.81 171 GLU A N 1
ATOM 1458 C CA . GLU A 1 171 ? 18.319 4.057 -9.003 1.00 95.81 171 GLU A CA 1
ATOM 1459 C C . GLU A 1 171 ? 18.395 4.099 -10.532 1.00 95.81 171 GLU A C 1
ATOM 1461 O O . GLU A 1 171 ? 18.899 5.068 -11.097 1.00 95.81 171 GLU A O 1
ATOM 1466 N N . GLU A 1 172 ? 17.833 3.106 -11.221 1.00 95.06 172 GLU A N 1
ATOM 1467 C CA . GLU A 1 172 ? 17.748 3.125 -12.684 1.00 95.06 172 GLU A CA 1
ATOM 1468 C C . GLU A 1 172 ? 16.864 4.266 -13.213 1.00 95.06 172 GLU A C 1
ATOM 1470 O O . GLU A 1 172 ? 17.242 4.948 -14.168 1.00 95.06 172 GLU A O 1
ATOM 1475 N N . LEU A 1 173 ? 15.728 4.542 -12.564 1.00 93.56 173 LEU A N 1
ATOM 1476 C CA . LEU A 1 173 ? 14.870 5.675 -12.919 1.00 93.56 173 LEU A CA 1
ATOM 1477 C C . LEU A 1 173 ? 15.569 7.021 -12.701 1.00 93.56 173 LEU A C 1
ATOM 1479 O O . LEU A 1 173 ? 15.450 7.904 -13.548 1.00 93.56 173 LEU A O 1
ATOM 1483 N N . LYS A 1 174 ? 16.351 7.179 -11.624 1.00 92.56 174 LYS A N 1
ATOM 1484 C CA . LYS A 1 174 ? 17.139 8.403 -11.378 1.00 92.56 174 LYS A CA 1
ATOM 1485 C C . LYS A 1 174 ? 18.135 8.697 -12.502 1.00 92.56 174 LYS A C 1
ATOM 1487 O O . LYS A 1 174 ? 18.323 9.861 -12.844 1.00 92.56 174 LYS A O 1
ATOM 1492 N N . LYS A 1 175 ? 18.742 7.670 -13.107 1.00 92.06 175 LYS A N 1
ATOM 1493 C CA . LYS A 1 175 ? 19.670 7.844 -14.242 1.00 92.06 175 LYS A CA 1
ATOM 1494 C C . LYS A 1 175 ? 18.977 8.404 -15.484 1.00 92.06 175 LYS A C 1
ATOM 1496 O O . LYS A 1 175 ? 19.583 9.174 -16.218 1.00 92.06 175 LYS A O 1
ATOM 1501 N N . ILE A 1 176 ? 17.723 8.016 -15.716 1.00 89.62 176 ILE A N 1
ATOM 1502 C CA . ILE A 1 176 ? 16.917 8.517 -16.838 1.00 89.62 176 ILE A CA 1
ATOM 1503 C C . ILE A 1 176 ? 16.346 9.908 -16.497 1.00 89.62 176 ILE A C 1
ATOM 1505 O O . ILE A 1 176 ? 16.287 10.778 -17.363 1.00 89.62 176 ILE A O 1
ATOM 1509 N N . SER A 1 177 ? 15.980 10.130 -15.226 1.00 85.81 177 SER A N 1
ATOM 1510 C CA . SER A 1 177 ? 15.291 11.327 -14.718 1.00 85.81 177 SER A CA 1
ATOM 1511 C C . SER A 1 177 ? 14.059 11.741 -15.550 1.00 85.81 177 SER A C 1
ATOM 1513 O O . SER A 1 177 ? 13.953 12.907 -15.940 1.00 85.81 177 SER A O 1
ATOM 1515 N N . PRO A 1 178 ? 13.127 10.814 -15.846 1.00 81.81 178 PRO A N 1
ATOM 1516 C CA . PRO A 1 178 ? 11.882 11.161 -16.514 1.00 81.81 178 PRO A CA 1
ATOM 1517 C C . PRO A 1 178 ? 10.969 11.927 -15.539 1.00 81.81 178 PRO A C 1
ATOM 1519 O O . PRO A 1 178 ? 10.922 11.592 -14.347 1.00 81.81 178 PRO A O 1
ATOM 1522 N N . PRO A 1 179 ? 10.224 12.939 -16.008 1.00 74.94 179 PRO A N 1
ATOM 1523 C CA . PRO A 1 179 ? 9.193 13.557 -15.191 1.00 74.94 179 PRO A CA 1
ATOM 1524 C C . PRO A 1 179 ? 8.124 12.508 -14.841 1.00 74.94 179 PRO A C 1
ATOM 1526 O O . PRO A 1 179 ? 7.674 11.754 -15.696 1.00 74.94 179 PRO A O 1
ATOM 1529 N N . GLU A 1 180 ? 7.736 12.453 -13.566 1.00 79.38 180 GLU A N 1
ATOM 1530 C CA . GLU A 1 180 ? 6.558 11.710 -13.081 1.00 79.38 180 GLU A CA 1
ATOM 1531 C C . GLU A 1 180 ? 6.591 10.169 -13.171 1.00 79.38 180 GLU A C 1
ATOM 1533 O O . GLU A 1 180 ? 5.563 9.528 -12.941 1.00 79.38 180 GLU A O 1
ATOM 1538 N N . ALA A 1 181 ? 7.751 9.546 -13.416 1.00 85.88 181 ALA A N 1
ATOM 1539 C CA . ALA A 1 181 ? 7.850 8.086 -13.368 1.00 85.88 181 ALA A CA 1
ATOM 1540 C C . ALA A 1 181 ? 8.063 7.552 -11.944 1.00 85.88 181 ALA A C 1
ATOM 1542 O O . ALA A 1 181 ? 8.928 8.022 -11.197 1.00 85.88 181 ALA A O 1
ATOM 1543 N N . PHE A 1 182 ? 7.328 6.499 -11.598 1.00 92.31 182 PHE A N 1
ATOM 1544 C CA . PHE A 1 182 ? 7.435 5.798 -10.321 1.00 92.31 182 PHE A CA 1
ATOM 1545 C C . PHE A 1 182 ? 7.866 4.347 -10.522 1.00 92.31 182 PHE A C 1
ATOM 1547 O O . PHE A 1 182 ? 7.571 3.722 -11.540 1.00 92.31 182 PHE A O 1
ATOM 1554 N N . VAL A 1 183 ? 8.538 3.781 -9.517 1.00 95.12 183 VAL A N 1
ATOM 1555 C CA . VAL A 1 183 ? 9.023 2.393 -9.561 1.00 95.12 183 VAL A CA 1
ATOM 1556 C C . VAL A 1 183 ? 7.877 1.420 -9.819 1.00 95.12 183 VAL A C 1
ATOM 1558 O O . VAL A 1 183 ? 8.014 0.499 -10.615 1.00 95.12 183 VAL A O 1
ATOM 1561 N N . GLU A 1 184 ? 6.719 1.656 -9.214 1.00 96.00 184 GLU A N 1
ATOM 1562 C CA . GLU A 1 184 ? 5.552 0.789 -9.330 1.00 96.00 184 GLU A CA 1
ATOM 1563 C C . GLU A 1 184 ? 4.990 0.720 -10.757 1.00 96.00 184 GLU A C 1
ATOM 1565 O O . GLU A 1 184 ? 4.378 -0.283 -11.109 1.00 96.00 184 GLU A O 1
ATOM 1570 N N . GLN A 1 185 ? 5.229 1.735 -11.599 1.00 94.56 185 GLN A N 1
ATOM 1571 C CA . GLN A 1 185 ? 4.857 1.704 -13.022 1.00 94.56 185 GLN A CA 1
ATOM 1572 C C . GLN A 1 185 ? 5.773 0.773 -13.830 1.00 94.56 185 GLN A C 1
ATOM 1574 O O . GLN A 1 185 ? 5.336 0.162 -14.804 1.00 94.56 185 GLN A O 1
ATOM 1579 N N . ILE A 1 186 ? 7.035 0.631 -13.412 1.00 95.56 186 ILE A N 1
ATOM 1580 C CA . ILE A 1 186 ? 8.005 -0.283 -14.031 1.00 95.56 186 ILE A CA 1
ATOM 1581 C C . ILE A 1 186 ? 7.717 -1.733 -13.644 1.00 95.56 186 ILE A C 1
ATOM 1583 O O . ILE A 1 186 ? 7.835 -2.625 -14.483 1.00 95.56 186 ILE A O 1
ATOM 1587 N N . LEU A 1 187 ? 7.282 -1.953 -12.400 1.00 96.75 187 LEU A N 1
ATOM 1588 C CA . LEU A 1 187 ? 6.954 -3.259 -11.813 1.00 96.75 187 LEU A CA 1
ATOM 1589 C C . LEU A 1 187 ? 5.612 -3.846 -12.311 1.00 96.75 187 LEU A C 1
ATOM 1591 O O . LEU A 1 187 ? 4.887 -4.522 -11.574 1.00 96.75 187 LEU A O 1
ATOM 1595 N N . THR A 1 188 ? 5.278 -3.584 -13.573 1.00 95.56 188 THR A N 1
ATOM 1596 C CA . THR A 1 188 ? 4.065 -4.036 -14.259 1.00 95.56 188 THR A CA 1
ATOM 1597 C C . THR A 1 188 ? 4.406 -5.159 -15.243 1.00 95.56 188 THR A C 1
ATOM 1599 O O . THR A 1 188 ? 5.372 -5.073 -16.000 1.00 95.56 188 THR A O 1
ATOM 1602 N N . GLU A 1 189 ? 3.644 -6.255 -15.220 1.00 94.56 189 GLU A N 1
ATOM 1603 C CA . GLU A 1 189 ? 3.834 -7.371 -16.171 1.00 94.56 189 GLU A CA 1
ATOM 1604 C C . GLU A 1 189 ? 3.067 -7.144 -17.480 1.00 94.56 189 GLU A C 1
ATOM 1606 O O . GLU A 1 189 ? 3.454 -7.647 -18.536 1.00 94.56 189 GLU A O 1
ATOM 1611 N N . VAL A 1 190 ? 1.989 -6.363 -17.415 1.00 93.12 190 VAL A N 1
ATOM 1612 C CA . VAL A 1 190 ? 1.132 -6.027 -18.552 1.00 93.12 190 VAL A CA 1
ATOM 1613 C C . VAL A 1 190 ? 1.426 -4.589 -18.989 1.00 93.12 190 VAL A C 1
ATOM 1615 O O . VAL A 1 190 ? 1.597 -3.727 -18.122 1.00 93.12 190 VAL A O 1
ATOM 1618 N N . PRO A 1 191 ? 1.485 -4.302 -20.305 1.00 90.19 191 PRO A N 1
ATOM 1619 C CA . PRO A 1 191 ? 1.633 -2.938 -20.794 1.00 90.19 191 PRO A CA 1
ATOM 1620 C C . PRO A 1 191 ? 0.530 -2.008 -20.263 1.00 90.19 191 PRO A C 1
ATOM 1622 O O . PRO A 1 191 ? -0.606 -2.461 -20.095 1.00 90.19 191 PRO A O 1
ATOM 1625 N N . PRO A 1 192 ? 0.827 -0.713 -20.051 1.00 91.56 192 PRO A N 1
ATOM 1626 C CA . PRO A 1 192 ? -0.191 0.260 -19.681 1.00 91.56 192 PRO A CA 1
ATOM 1627 C C . PRO A 1 192 ? -1.307 0.301 -20.727 1.00 91.56 192 PRO A C 1
ATOM 1629 O O . PRO A 1 192 ? -1.041 0.254 -21.931 1.00 91.56 192 PRO A O 1
ATOM 1632 N N . PHE A 1 193 ? -2.549 0.395 -20.269 1.00 92.75 193 PHE A N 1
ATOM 1633 C CA . PHE A 1 193 ? -3.733 0.445 -21.126 1.00 92.75 193 PHE A CA 1
ATOM 1634 C C . PHE A 1 193 ? -4.636 1.607 -20.719 1.00 92.75 193 PHE A C 1
ATOM 1636 O O . PHE A 1 193 ? -4.490 2.157 -19.630 1.00 92.75 193 PHE A O 1
ATOM 1643 N N . HIS A 1 194 ? -5.551 1.990 -21.606 1.00 92.50 194 HIS A N 1
ATOM 1644 C CA . HIS A 1 194 ? -6.525 3.041 -21.330 1.00 92.50 194 HIS A CA 1
ATOM 1645 C C . HIS A 1 194 ? -7.816 2.422 -20.806 1.00 92.50 194 HIS A C 1
ATOM 1647 O O . HIS A 1 194 ? -8.255 1.384 -21.307 1.00 92.50 194 HIS A O 1
ATOM 1653 N N . ASP A 1 195 ? -8.403 3.043 -19.792 1.00 91.25 195 ASP A N 1
ATOM 1654 C CA . ASP A 1 195 ? -9.726 2.668 -19.308 1.00 91.25 195 ASP A CA 1
ATOM 1655 C C . ASP A 1 195 ? -10.849 3.399 -20.071 1.00 91.25 195 ASP A C 1
ATOM 1657 O O . ASP A 1 195 ? -10.611 4.112 -21.045 1.00 91.25 195 ASP A O 1
ATOM 1661 N N . GLU A 1 196 ? -12.089 3.244 -19.604 1.00 91.50 196 GLU A N 1
ATOM 1662 C CA . GLU A 1 196 ? -13.282 3.891 -20.171 1.00 91.50 196 GLU A CA 1
ATOM 1663 C C . GLU A 1 196 ? -13.217 5.428 -20.147 1.00 91.50 196 GLU A C 1
ATOM 1665 O O . GLU A 1 196 ? -13.814 6.083 -20.999 1.00 91.50 196 GLU A O 1
ATOM 1670 N N . ASN A 1 197 ? -12.464 6.003 -19.205 1.00 90.88 197 ASN A N 1
ATOM 1671 C CA . ASN A 1 197 ? -12.245 7.445 -19.092 1.00 90.88 197 ASN A CA 1
ATOM 1672 C C . ASN A 1 197 ? -11.021 7.925 -19.884 1.00 90.88 197 ASN A C 1
ATOM 1674 O O . ASN A 1 197 ? -10.667 9.101 -19.800 1.00 90.88 197 ASN A O 1
ATOM 1678 N N . ASN A 1 198 ? -10.381 7.037 -20.652 1.00 90.25 198 ASN A N 1
ATOM 1679 C CA . ASN A 1 198 ? -9.134 7.299 -21.361 1.00 90.25 198 ASN A CA 1
ATOM 1680 C C . ASN A 1 198 ? -7.971 7.692 -20.421 1.00 90.25 198 ASN A C 1
ATOM 1682 O O . ASN A 1 198 ? -7.049 8.400 -20.826 1.00 90.25 198 ASN A O 1
ATOM 1686 N N . ASP A 1 199 ? -7.993 7.219 -19.171 1.00 91.25 199 ASP A N 1
ATOM 1687 C CA . ASP A 1 199 ? -6.872 7.326 -18.241 1.00 91.25 199 ASP A CA 1
ATOM 1688 C C . ASP A 1 199 ? -5.896 6.167 -18.453 1.00 91.25 199 ASP A C 1
ATOM 1690 O O . ASP A 1 199 ? -6.302 5.019 -18.648 1.00 91.25 199 ASP A O 1
ATOM 1694 N N . ILE A 1 200 ? -4.597 6.439 -18.314 1.00 91.38 200 ILE A N 1
ATOM 1695 C CA . ILE A 1 200 ? -3.573 5.391 -18.339 1.00 91.38 200 ILE A CA 1
ATOM 1696 C C . ILE A 1 200 ? -3.612 4.600 -17.025 1.00 91.38 200 ILE A C 1
ATOM 1698 O O . ILE A 1 200 ? -3.385 5.141 -15.934 1.00 91.38 200 ILE A O 1
ATOM 1702 N N . VAL A 1 201 ? -3.849 3.297 -17.145 1.00 94.19 201 VAL A N 1
ATOM 1703 C CA . VAL A 1 201 ? -3.874 2.330 -16.049 1.00 94.19 201 VAL A CA 1
ATOM 1704 C C . VAL A 1 201 ? -2.613 1.476 -16.073 1.00 94.19 201 VAL A C 1
ATOM 1706 O O . VAL A 1 201 ? -2.221 0.928 -17.104 1.00 94.19 201 VAL A O 1
ATOM 1709 N N . TYR A 1 202 ? -2.010 1.328 -14.898 1.00 95.25 202 TYR A N 1
ATOM 1710 C CA . TYR A 1 202 ? -0.891 0.431 -14.636 1.00 95.25 202 TYR A CA 1
ATOM 1711 C C . TYR A 1 202 ? -1.357 -0.708 -13.730 1.00 95.25 202 TYR A C 1
ATOM 1713 O O . TYR A 1 202 ? -2.171 -0.484 -12.835 1.00 95.25 202 TYR A O 1
ATOM 1721 N N . ALA A 1 203 ? -0.822 -1.914 -13.930 1.00 95.94 203 ALA A N 1
ATOM 1722 C CA . ALA A 1 203 ? -1.127 -3.088 -13.114 1.00 95.94 203 ALA A CA 1
ATOM 1723 C C . ALA A 1 203 ? 0.149 -3.625 -12.452 1.00 95.94 203 ALA A C 1
ATOM 1725 O O . ALA A 1 203 ? 0.955 -4.305 -13.093 1.00 95.94 203 ALA A O 1
ATOM 1726 N N . LEU A 1 204 ? 0.347 -3.295 -11.171 1.00 97.38 204 LEU A N 1
ATOM 1727 C CA . LEU A 1 204 ? 1.434 -3.848 -10.363 1.00 97.38 204 LEU A CA 1
ATOM 1728 C C . LEU A 1 204 ? 1.255 -5.366 -10.272 1.00 97.38 204 LEU A C 1
ATOM 1730 O O . LEU A 1 204 ? 0.161 -5.824 -9.942 1.00 97.38 204 LEU A O 1
ATOM 1734 N N . SER A 1 205 ? 2.326 -6.126 -10.519 1.00 97.75 205 SER A N 1
ATOM 1735 C CA . SER A 1 205 ? 2.293 -7.594 -10.483 1.00 97.75 205 SER A CA 1
ATOM 1736 C C . SER A 1 205 ? 1.611 -8.133 -9.222 1.00 97.75 205 SER A C 1
ATOM 1738 O O . SER A 1 205 ? 1.887 -7.690 -8.101 1.00 97.75 205 SER A O 1
ATOM 1740 N N . ASN A 1 206 ? 0.760 -9.145 -9.399 1.00 97.94 206 ASN A N 1
ATOM 1741 C CA . ASN A 1 206 ? 0.098 -9.833 -8.298 1.00 97.94 206 ASN A CA 1
ATOM 1742 C C . ASN A 1 206 ? 1.095 -10.483 -7.326 1.00 97.94 206 ASN A C 1
ATOM 1744 O O . ASN A 1 206 ? 0.803 -10.616 -6.142 1.00 97.94 206 ASN A O 1
ATOM 1748 N N . LYS A 1 207 ? 2.314 -10.785 -7.778 1.00 98.12 207 LYS A N 1
ATOM 1749 C CA . LYS A 1 207 ? 3.388 -11.332 -6.942 1.00 98.12 207 LYS A CA 1
ATOM 1750 C C . LYS A 1 207 ? 3.842 -10.350 -5.857 1.00 98.12 207 LYS A C 1
ATOM 1752 O O . LYS A 1 207 ? 4.376 -10.779 -4.842 1.00 98.12 207 LYS A O 1
ATOM 1757 N N . PHE A 1 208 ? 3.570 -9.050 -5.998 1.00 98.12 208 PHE A N 1
ATOM 1758 C CA . PHE A 1 208 ? 3.791 -8.060 -4.934 1.00 98.12 208 PHE A CA 1
ATOM 1759 C C . PHE A 1 208 ? 2.586 -7.881 -4.000 1.00 98.12 208 PHE A C 1
ATOM 1761 O O . PHE A 1 208 ? 2.650 -7.104 -3.046 1.00 98.12 208 PHE A O 1
ATOM 1768 N N . VAL A 1 209 ? 1.481 -8.585 -4.238 1.00 98.19 209 VAL A N 1
ATOM 1769 C CA . VAL A 1 209 ? 0.304 -8.580 -3.370 1.00 98.19 209 VAL A CA 1
ATOM 1770 C C . VAL A 1 209 ? 0.447 -9.728 -2.379 1.00 98.19 209 VAL A C 1
ATOM 1772 O O . VAL A 1 209 ? 0.365 -10.889 -2.767 1.00 98.19 209 VAL A O 1
ATOM 1775 N N . LYS A 1 210 ? 0.654 -9.419 -1.094 1.00 97.81 210 LYS A N 1
ATOM 1776 C CA . LYS A 1 210 ? 0.778 -10.436 -0.036 1.00 97.81 210 LYS A CA 1
ATOM 1777 C C . LYS A 1 210 ? -0.534 -11.183 0.187 1.00 97.81 210 LYS A C 1
ATOM 1779 O O . LYS A 1 210 ? -0.554 -12.387 0.425 1.00 97.81 210 LYS A O 1
ATOM 1784 N N . GLY A 1 211 ? -1.629 -10.446 0.101 1.00 98.25 211 GLY A N 1
ATOM 1785 C CA . GLY A 1 211 ? -2.965 -10.922 0.398 1.00 98.25 211 GLY A CA 1
ATOM 1786 C C . GLY A 1 211 ? -3.824 -9.769 0.889 1.00 98.25 211 GLY A C 1
ATOM 1787 O O . GLY A 1 211 ? -3.475 -8.596 0.722 1.00 98.25 211 GLY A O 1
ATOM 1788 N N . TYR A 1 212 ? -4.929 -10.097 1.541 1.00 98.50 212 TYR A N 1
ATOM 1789 C CA . TYR A 1 212 ? -5.752 -9.114 2.228 1.00 98.50 212 TYR A CA 1
ATOM 1790 C C . TYR A 1 212 ? -6.306 -9.686 3.528 1.00 98.50 212 TYR A C 1
ATOM 1792 O O . TYR A 1 212 ? -6.297 -10.894 3.755 1.00 98.50 212 TYR A O 1
ATOM 1800 N N . PHE A 1 213 ? -6.798 -8.809 4.391 1.00 98.12 213 PHE A N 1
ATOM 1801 C CA . PHE A 1 213 ? -7.568 -9.209 5.559 1.00 98.12 213 PHE A CA 1
ATOM 1802 C C . PHE A 1 213 ? -8.821 -8.361 5.684 1.00 98.12 213 PHE A C 1
ATOM 1804 O O . PHE A 1 213 ? -8.884 -7.238 5.186 1.00 98.12 213 PHE A O 1
ATOM 1811 N N . ASN A 1 214 ? -9.828 -8.889 6.360 1.00 97.44 214 ASN A N 1
ATOM 1812 C CA . ASN A 1 214 ? -11.024 -8.140 6.691 1.00 97.44 214 ASN A CA 1
ATOM 1813 C C . ASN A 1 214 ? -10.916 -7.633 8.132 1.00 97.44 214 ASN A C 1
ATOM 1815 O O . ASN A 1 214 ? -10.840 -8.439 9.057 1.00 97.44 214 ASN A O 1
ATOM 1819 N N . TYR A 1 215 ? -10.896 -6.315 8.346 1.00 95.19 215 TYR A N 1
ATOM 1820 C CA . TYR A 1 215 ? -10.702 -5.781 9.699 1.00 95.19 215 TYR A CA 1
ATOM 1821 C C . TYR A 1 215 ? -11.937 -5.944 10.598 1.00 95.19 215 TYR A C 1
ATOM 1823 O O . TYR A 1 215 ? -11.812 -5.809 11.805 1.00 95.19 215 TYR A O 1
ATOM 1831 N N . GLU A 1 216 ? -13.124 -6.250 10.066 1.00 94.00 216 GLU A N 1
ATOM 1832 C CA . GLU A 1 216 ? -14.321 -6.504 10.885 1.00 94.00 216 GLU A CA 1
ATOM 1833 C C . GLU A 1 216 ? -14.379 -7.969 11.344 1.00 94.00 216 GLU A C 1
ATOM 1835 O O . GLU A 1 216 ? -14.692 -8.276 12.497 1.00 94.00 216 GLU A O 1
ATOM 1840 N N . THR A 1 217 ? -14.076 -8.907 10.440 1.00 94.31 217 THR A N 1
ATOM 1841 C CA . THR A 1 217 ? -14.155 -10.348 10.729 1.00 94.31 217 THR A CA 1
ATOM 1842 C C . THR A 1 217 ? -12.843 -10.908 11.267 1.00 94.31 217 THR A C 1
ATOM 1844 O O . THR A 1 217 ? -12.866 -11.843 12.070 1.00 94.31 217 THR A O 1
ATOM 1847 N N . GLY A 1 218 ? -11.706 -10.309 10.909 1.00 94.06 218 GLY A N 1
ATOM 1848 C CA . GLY A 1 218 ? -10.362 -10.809 11.202 1.00 94.06 218 GLY A CA 1
ATOM 1849 C C . GLY A 1 218 ? -9.918 -11.941 10.272 1.00 94.06 218 GLY A C 1
ATOM 1850 O O . GLY A 1 218 ? -8.896 -12.566 10.538 1.00 94.06 218 GLY A O 1
ATOM 1851 N N . GLU A 1 219 ? -10.687 -12.229 9.217 1.00 96.94 219 GLU A N 1
ATOM 1852 C CA . GLU A 1 219 ? -10.332 -13.208 8.187 1.00 96.94 219 GLU A CA 1
ATOM 1853 C C . GLU A 1 219 ? -9.106 -12.721 7.411 1.00 96.94 219 GLU A C 1
ATOM 1855 O O . GLU A 1 219 ? -9.066 -11.570 6.974 1.00 96.94 219 GLU A O 1
ATOM 1860 N N . ILE A 1 220 ? -8.119 -13.600 7.239 1.00 98.12 220 ILE A N 1
ATOM 1861 C CA . ILE A 1 220 ? -6.893 -13.341 6.484 1.00 98.12 220 ILE A CA 1
ATOM 1862 C C . ILE A 1 220 ? -6.876 -14.274 5.279 1.00 98.12 220 ILE A C 1
ATOM 1864 O O . ILE A 1 220 ? -7.011 -15.487 5.434 1.00 98.12 220 ILE A O 1
ATOM 1868 N N . ILE A 1 221 ? -6.670 -13.706 4.094 1.00 98.31 221 ILE A N 1
ATOM 1869 C CA . ILE A 1 221 ? -6.518 -14.438 2.840 1.00 98.31 221 ILE A CA 1
ATOM 1870 C C . ILE A 1 221 ? -5.129 -14.150 2.279 1.00 98.31 221 ILE A C 1
ATOM 1872 O O . ILE A 1 221 ? -4.756 -12.997 2.047 1.00 98.31 221 ILE A O 1
ATOM 1876 N N . ASN A 1 222 ? -4.365 -15.218 2.069 1.00 98.00 222 ASN A N 1
ATOM 1877 C CA . ASN A 1 222 ? -3.013 -15.168 1.525 1.00 98.00 222 ASN A CA 1
ATOM 1878 C C . ASN A 1 222 ? -3.047 -15.291 0.003 1.00 98.00 222 ASN A C 1
ATOM 1880 O O . ASN A 1 222 ? -3.838 -16.060 -0.544 1.00 98.00 222 ASN A O 1
ATOM 1884 N N . ASN A 1 223 ? -2.139 -14.593 -0.672 1.00 98.06 223 ASN A N 1
ATOM 1885 C CA . ASN A 1 223 ? -1.873 -14.839 -2.079 1.00 98.06 223 ASN A CA 1
ATOM 1886 C C . ASN A 1 223 ? -0.814 -15.950 -2.227 1.00 98.06 223 ASN A C 1
ATOM 1888 O O . ASN A 1 223 ? 0.322 -15.744 -1.794 1.00 98.06 223 ASN A O 1
ATOM 1892 N N . PRO A 1 224 ? -1.131 -17.102 -2.846 1.00 97.50 224 PRO A N 1
ATOM 1893 C CA . PRO A 1 224 ? -0.158 -18.177 -3.050 1.00 97.50 224 PRO A CA 1
ATOM 1894 C C . PRO A 1 224 ? 0.987 -17.792 -3.999 1.00 97.50 224 PRO A C 1
ATOM 1896 O O . PRO A 1 224 ? 2.048 -18.404 -3.942 1.00 97.50 224 PRO A O 1
ATOM 1899 N N . GLU A 1 225 ? 0.799 -16.779 -4.850 1.00 97.88 225 GLU A N 1
ATOM 1900 C CA . GLU A 1 225 ? 1.821 -16.304 -5.792 1.00 97.88 225 GLU A CA 1
ATOM 1901 C C . GLU A 1 225 ? 2.697 -15.181 -5.217 1.00 97.88 225 GLU A C 1
ATOM 1903 O O . GLU A 1 225 ? 3.543 -14.623 -5.920 1.00 97.88 225 GLU A O 1
ATOM 1908 N N . PHE A 1 226 ? 2.511 -14.830 -3.941 1.00 97.69 226 PHE A N 1
ATOM 1909 C CA . PHE A 1 226 ? 3.252 -13.746 -3.313 1.00 97.69 226 PHE A CA 1
ATOM 1910 C C . PHE A 1 226 ? 4.763 -14.016 -3.294 1.00 97.69 226 PHE A C 1
ATOM 1912 O O . PHE A 1 226 ? 5.256 -14.945 -2.655 1.00 97.69 226 PHE A O 1
ATOM 1919 N N . ASN A 1 227 ? 5.510 -13.130 -3.944 1.00 97.38 227 ASN A N 1
ATOM 1920 C CA . ASN A 1 227 ? 6.959 -13.081 -3.931 1.00 97.38 227 ASN A CA 1
ATOM 1921 C C . ASN A 1 227 ? 7.431 -11.611 -3.932 1.00 97.38 227 ASN A C 1
ATOM 1923 O O . ASN A 1 227 ? 7.512 -10.986 -4.992 1.00 97.38 227 ASN A O 1
ATOM 1927 N N . PRO A 1 228 ? 7.828 -11.049 -2.773 1.00 96.38 228 PRO A N 1
ATOM 1928 C CA . PRO A 1 228 ? 8.259 -9.652 -2.685 1.00 96.38 228 PRO A CA 1
ATOM 1929 C C . PRO A 1 228 ? 9.586 -9.387 -3.413 1.00 96.38 228 PRO A C 1
ATOM 1931 O O . PRO A 1 228 ? 9.925 -8.232 -3.659 1.00 96.38 228 PRO A O 1
ATOM 1934 N N . ASN A 1 229 ? 10.344 -10.438 -3.741 1.00 96.81 229 ASN A N 1
ATOM 1935 C CA . ASN A 1 229 ? 11.593 -10.379 -4.498 1.00 96.81 229 ASN A CA 1
ATOM 1936 C C . ASN A 1 229 ? 11.395 -10.693 -5.985 1.00 96.81 229 ASN A C 1
ATOM 1938 O O . ASN A 1 229 ? 12.378 -10.956 -6.677 1.00 96.81 229 ASN A O 1
ATOM 1942 N N . PHE A 1 230 ? 10.150 -10.717 -6.470 1.00 97.31 230 PHE A N 1
ATOM 1943 C CA . PHE A 1 230 ? 9.877 -10.983 -7.871 1.00 97.31 230 PHE A CA 1
ATOM 1944 C C . PHE A 1 230 ? 10.566 -9.952 -8.769 1.00 97.31 230 PHE A C 1
ATOM 1946 O O . PHE A 1 230 ? 10.477 -8.744 -8.550 1.00 97.31 230 PHE A O 1
ATOM 1953 N N . ASP A 1 231 ? 11.258 -10.456 -9.781 1.00 96.88 231 ASP A N 1
ATOM 1954 C CA . ASP A 1 231 ? 11.927 -9.671 -10.804 1.00 96.88 231 ASP A CA 1
ATOM 1955 C C . ASP A 1 231 ? 11.861 -10.449 -12.113 1.00 96.88 231 ASP A C 1
ATOM 1957 O O . ASP A 1 231 ? 12.108 -11.657 -12.134 1.00 96.88 231 ASP A O 1
ATOM 1961 N N . CYS A 1 232 ? 11.508 -9.777 -13.201 1.00 95.69 232 CYS A N 1
ATOM 1962 C CA . CYS A 1 232 ? 11.366 -10.407 -14.504 1.00 95.69 232 CYS A CA 1
ATOM 1963 C C . CYS A 1 232 ? 11.873 -9.488 -15.615 1.00 95.69 232 CYS A C 1
ATOM 1965 O O . CYS A 1 232 ? 11.978 -8.271 -15.458 1.00 95.69 232 CYS A O 1
ATOM 1967 N N . ASP A 1 233 ? 12.159 -10.068 -16.778 1.00 96.50 233 ASP A N 1
ATOM 1968 C CA . ASP A 1 233 ? 12.717 -9.314 -17.905 1.00 96.50 233 ASP A CA 1
ATOM 1969 C C . ASP A 1 233 ? 11.754 -8.262 -18.464 1.00 96.50 233 ASP A C 1
ATOM 1971 O O . ASP A 1 233 ? 12.185 -7.309 -19.112 1.00 96.50 233 ASP A O 1
ATOM 1975 N N . ILE A 1 234 ? 10.452 -8.392 -18.196 1.00 96.38 234 ILE A N 1
ATOM 1976 C CA . ILE A 1 234 ? 9.454 -7.394 -18.595 1.00 96.38 234 ILE A CA 1
ATOM 1977 C C . ILE A 1 234 ? 9.710 -6.063 -17.877 1.00 96.38 234 ILE A C 1
ATOM 1979 O O . ILE A 1 234 ? 9.637 -5.016 -18.514 1.00 96.38 234 ILE A O 1
ATOM 1983 N N . PHE A 1 235 ? 10.103 -6.084 -16.600 1.00 96.38 235 PHE A N 1
ATOM 1984 C CA . PHE A 1 235 ? 10.405 -4.861 -15.849 1.00 96.38 235 PHE A CA 1
ATOM 1985 C C . PHE A 1 235 ? 11.602 -4.111 -16.448 1.00 96.38 235 PHE A C 1
ATOM 1987 O O . PHE A 1 235 ? 11.564 -2.889 -16.601 1.00 96.38 235 PHE A O 1
ATOM 1994 N N . ARG A 1 236 ? 12.637 -4.841 -16.884 1.00 95.00 236 ARG A N 1
ATOM 1995 C CA . ARG A 1 236 ? 13.783 -4.264 -17.609 1.00 95.00 236 ARG A CA 1
ATOM 1996 C C . ARG A 1 236 ? 13.353 -3.652 -18.942 1.00 95.00 236 ARG A C 1
ATOM 1998 O O . ARG A 1 236 ? 13.712 -2.516 -19.233 1.00 95.00 236 ARG A O 1
ATOM 2005 N N . LYS A 1 237 ? 12.507 -4.350 -19.704 1.00 95.31 237 LYS A N 1
ATOM 2006 C CA . LYS A 1 237 ? 11.948 -3.832 -20.965 1.00 95.31 237 LYS A CA 1
ATOM 2007 C C . LYS A 1 237 ? 11.101 -2.575 -20.755 1.00 95.31 237 LYS A C 1
ATOM 2009 O O . LYS A 1 237 ? 11.134 -1.674 -21.587 1.00 95.31 237 LYS A O 1
ATOM 2014 N N . ASN A 1 238 ? 10.348 -2.483 -19.658 1.00 94.19 238 ASN A N 1
ATOM 2015 C CA . ASN A 1 238 ? 9.578 -1.282 -19.323 1.00 94.19 238 ASN A CA 1
ATOM 2016 C C . ASN A 1 238 ? 10.498 -0.081 -19.065 1.00 94.19 238 ASN A C 1
ATOM 2018 O O . ASN A 1 238 ? 10.234 1.016 -19.554 1.00 94.19 238 ASN A O 1
ATOM 2022 N N . LEU A 1 239 ? 11.604 -0.302 -18.352 1.00 93.19 239 LEU A N 1
ATOM 2023 C CA . LEU A 1 239 ? 12.626 0.714 -18.117 1.00 93.19 239 LEU A CA 1
ATOM 2024 C C . LEU A 1 239 ? 13.302 1.171 -19.424 1.00 93.19 239 LEU A C 1
ATOM 2026 O O . LEU A 1 239 ? 13.501 2.368 -19.625 1.00 93.19 239 LEU A O 1
ATOM 2030 N N . GLU A 1 240 ? 13.637 0.237 -20.318 1.00 92.31 240 GLU A N 1
ATOM 2031 C CA . GLU A 1 240 ? 14.216 0.540 -21.636 1.00 92.31 240 GLU A CA 1
ATOM 2032 C C . GLU A 1 240 ? 13.258 1.361 -22.502 1.00 92.31 240 GLU A C 1
ATOM 2034 O O . GLU A 1 240 ? 13.646 2.398 -23.029 1.00 92.31 240 GLU A O 1
ATOM 2039 N N . ARG A 1 241 ? 11.978 0.976 -22.569 1.00 90.69 241 ARG A N 1
ATOM 2040 C CA . ARG A 1 241 ? 10.952 1.745 -23.294 1.00 90.69 241 ARG A CA 1
ATOM 2041 C C . ARG A 1 241 ? 10.840 3.179 -22.790 1.00 90.69 241 ARG A C 1
ATOM 2043 O O . ARG A 1 241 ? 10.711 4.099 -23.592 1.00 90.69 241 ARG A O 1
ATOM 2050 N N . LEU A 1 242 ? 10.892 3.367 -21.472 1.00 90.19 242 LEU A N 1
ATOM 2051 C CA . LEU A 1 242 ? 10.843 4.695 -20.868 1.00 90.19 242 LEU A CA 1
ATOM 2052 C C . LEU A 1 242 ? 12.084 5.523 -21.227 1.00 90.19 242 LEU A C 1
ATOM 2054 O O . LEU A 1 242 ? 11.971 6.713 -21.516 1.00 90.19 242 LEU A O 1
ATOM 2058 N N . ARG A 1 243 ? 13.262 4.889 -21.256 1.00 89.69 243 ARG A N 1
ATOM 2059 C CA . ARG A 1 243 ? 14.509 5.519 -21.705 1.00 89.69 243 ARG A CA 1
ATOM 2060 C C . ARG A 1 243 ? 14.413 5.958 -23.164 1.00 89.69 243 ARG A C 1
ATOM 2062 O O . ARG A 1 243 ? 14.712 7.109 -23.458 1.00 89.69 243 ARG A O 1
ATOM 2069 N N . ASP A 1 244 ? 13.956 5.075 -24.046 1.00 89.56 244 ASP A N 1
ATOM 2070 C CA . ASP A 1 244 ? 13.835 5.352 -25.479 1.00 89.56 244 ASP A CA 1
ATOM 2071 C C . ASP A 1 244 ? 12.820 6.460 -25.772 1.00 89.56 244 ASP A C 1
ATOM 2073 O O . ASP A 1 244 ? 13.056 7.289 -26.650 1.00 89.56 244 ASP A O 1
ATOM 2077 N N . ALA A 1 245 ? 11.700 6.491 -25.043 1.00 87.06 245 ALA A N 1
ATOM 2078 C CA . ALA A 1 245 ? 10.714 7.562 -25.150 1.00 87.06 245 ALA A CA 1
ATOM 2079 C C . ALA A 1 245 ? 11.340 8.918 -24.790 1.00 87.06 245 ALA A C 1
ATOM 2081 O O . ALA A 1 245 ? 11.259 9.862 -25.571 1.00 87.06 245 ALA A O 1
ATOM 2082 N N . TYR A 1 246 ? 12.061 8.985 -23.669 1.00 83.44 246 TYR A N 1
ATOM 2083 C CA . TYR A 1 246 ? 12.673 10.228 -23.203 1.00 83.44 246 TYR A CA 1
ATOM 2084 C C . TYR A 1 246 ? 13.882 10.673 -24.040 1.00 83.44 246 TYR A C 1
ATOM 2086 O O . TYR A 1 246 ? 14.145 11.865 -24.180 1.00 83.44 246 TYR A O 1
ATOM 2094 N N . SER A 1 247 ? 14.624 9.734 -24.631 1.00 81.31 247 SER A N 1
ATOM 2095 C CA . SER A 1 247 ? 15.713 10.052 -25.560 1.00 81.31 247 SER A CA 1
ATOM 2096 C C . SER A 1 247 ? 15.226 10.624 -26.892 1.00 81.31 247 SER A C 1
ATOM 2098 O O . SER A 1 247 ? 15.999 11.317 -27.540 1.00 81.31 247 SER A O 1
ATOM 2100 N N . LYS A 1 248 ? 13.983 10.349 -27.310 1.00 76.12 248 LYS A N 1
ATOM 2101 C CA . LYS A 1 248 ? 13.393 10.895 -28.548 1.00 76.12 248 LYS A CA 1
ATOM 2102 C C . LYS A 1 248 ? 12.790 12.291 -28.380 1.00 76.12 248 LYS A C 1
ATOM 2104 O O . LYS A 1 248 ? 12.570 12.966 -29.379 1.00 76.12 248 LYS A O 1
ATOM 2109 N N . GLU A 1 249 ? 12.485 12.695 -27.150 1.00 67.69 249 GLU A N 1
ATOM 2110 C CA . GLU A 1 249 ? 11.914 14.012 -26.834 1.00 67.69 249 GLU A CA 1
ATOM 2111 C C . GLU A 1 249 ? 12.979 15.105 -26.628 1.00 67.69 249 GLU A C 1
ATOM 2113 O O . GLU A 1 249 ? 12.632 16.284 -26.550 1.00 67.69 249 GLU A O 1
ATOM 2118 N N . LYS A 1 250 ? 14.262 14.728 -26.547 1.00 58.31 250 LYS A N 1
ATOM 2119 C CA . LYS A 1 250 ? 15.413 15.643 -26.492 1.00 58.31 250 LYS A CA 1
ATOM 2120 C C . LYS A 1 250 ? 16.026 15.854 -27.868 1.00 58.31 250 LYS A C 1
ATOM 2122 O O . LYS A 1 250 ? 16.459 17.000 -28.116 1.00 58.31 250 LYS A O 1
#

Sequence (250 aa):
MDNLFTILSFLNYAIRPYLELGLFLILIVIIGYLYLQLKKKNNYIQLIFDKLHIQDPELEKEELTKILSKLQIIELTKIVTKDKFFNDNILNYIFEDTKEKKLFLHYTQEKTIADKVLKEGFQFRYSFYKTAYKITRDRLDLIYKHSRSKYFGKNVLILSISTKIHNYYSEELKKISPPEAFVEQILTEVPPFHDENNDIVYALSNKFVKGYFNYETGEIINNPEFNPNFDCDIFRKNLERLRDAYSKEK

Foldseek 3Di:
DVVVVVVVVVVCVVCVVVVVVVVVVVVVVVVVVVVVVVVVVVVVVVVVVVVVPDPDPVVCVVVVVVVCVVVVPPVVVVVVVLFQCPPPVNLCLLCPPPPFKWKKKAAAADPVVLVCCLPQNDKDFLDPCVGIPTDDNPPVVVCVCCVVHCVRHQKMWMFIATNVLQVVQVVLCVVLVDPSDHLQQLQAPDDWDADPVRTTMGGHDSLRTQGIAGRRVRDTDGRPSHDNHDDDVSSVVSSVVSSVVSVVVD